Protein AF-A0A1M5RDM9-F1 (afdb_monomer_lite)

Structure (mmCIF, N/CA/C/O backbone):
data_AF-A0A1M5RDM9-F1
#
_entry.id   AF-A0A1M5RDM9-F1
#
loop_
_atom_site.group_PDB
_atom_site.id
_atom_site.type_symbol
_atom_site.label_atom_id
_atom_site.label_alt_id
_atom_site.label_comp_id
_atom_site.label_asym_id
_atom_site.label_entity_id
_atom_site.label_seq_id
_atom_site.pdbx_PDB_ins_code
_atom_site.Cartn_x
_atom_site.Cartn_y
_atom_site.Cartn_z
_atom_site.occupancy
_atom_site.B_iso_or_equiv
_atom_site.auth_seq_id
_atom_site.auth_comp_id
_atom_site.auth_asym_id
_atom_site.auth_atom_id
_atom_site.pdbx_PDB_model_num
ATOM 1 N N . MET A 1 1 ? -0.060 -10.390 18.811 1.00 45.91 1 MET A N 1
ATOM 2 C CA . MET A 1 1 ? -1.354 -9.908 19.337 1.00 45.91 1 MET A CA 1
ATOM 3 C C . MET A 1 1 ? -2.442 -10.820 18.800 1.00 45.91 1 MET A C 1
ATOM 5 O O . MET A 1 1 ? -2.560 -10.922 17.584 1.00 45.91 1 MET A O 1
ATOM 9 N N . ALA A 1 2 ? -3.154 -11.542 19.669 1.00 50.12 2 ALA A N 1
ATOM 10 C CA . ALA A 1 2 ? -4.291 -12.358 19.249 1.00 50.12 2 ALA A CA 1
ATOM 11 C C . ALA A 1 2 ? -5.377 -11.422 18.697 1.00 50.12 2 ALA A C 1
ATOM 13 O O . ALA A 1 2 ? -5.772 -10.472 19.371 1.00 50.12 2 ALA A O 1
ATOM 14 N N . LYS A 1 3 ? -5.789 -11.628 17.443 1.00 55.22 3 LYS A N 1
ATOM 15 C CA . LYS A 1 3 ? -6.864 -10.845 16.830 1.00 55.22 3 LYS A CA 1
ATOM 16 C C . LYS A 1 3 ? -8.174 -11.270 17.487 1.00 55.22 3 LYS A C 1
ATOM 18 O O . LYS A 1 3 ? -8.639 -12.375 17.228 1.00 55.22 3 LYS A O 1
ATOM 23 N N . VAL A 1 4 ? -8.742 -10.412 18.333 1.00 64.81 4 VAL A N 1
ATOM 24 C CA . VAL A 1 4 ? -10.122 -10.563 18.807 1.00 64.81 4 VAL A CA 1
ATOM 25 C C . VAL A 1 4 ? -11.015 -10.468 17.576 1.00 64.81 4 VAL A C 1
ATOM 27 O O . VAL A 1 4 ? -11.013 -9.457 16.872 1.00 64.81 4 VAL A O 1
ATOM 30 N N . THR A 1 5 ? -11.684 -11.564 17.241 1.00 83.56 5 THR A N 1
ATOM 31 C CA . THR A 1 5 ? -12.559 -11.625 16.074 1.00 83.56 5 THR A CA 1
ATOM 32 C C . THR A 1 5 ? -13.951 -11.130 16.454 1.00 83.56 5 THR A C 1
ATOM 34 O O . THR A 1 5 ? -14.356 -11.197 17.612 1.00 83.56 5 THR A O 1
ATOM 37 N N . LYS A 1 6 ? -14.707 -10.646 15.463 1.00 82.81 6 LYS A N 1
ATOM 38 C CA . LYS A 1 6 ? -16.102 -10.222 15.647 1.00 82.81 6 LYS A CA 1
ATOM 39 C C . LYS A 1 6 ? -16.950 -11.310 16.328 1.00 82.81 6 LYS A C 1
ATOM 41 O O . LYS A 1 6 ? -17.722 -10.993 17.219 1.00 82.81 6 LYS A O 1
ATOM 46 N N . ALA A 1 7 ? -16.728 -12.573 15.962 1.00 82.50 7 ALA A N 1
ATOM 47 C CA . ALA A 1 7 ? -17.417 -13.722 16.544 1.00 82.50 7 ALA A CA 1
ATOM 48 C C . ALA A 1 7 ? -17.153 -13.883 18.053 1.00 82.50 7 ALA A C 1
ATOM 50 O O . ALA A 1 7 ? -18.079 -14.163 18.802 1.00 82.50 7 ALA A O 1
ATOM 51 N N . VAL A 1 8 ? -15.917 -13.641 18.508 1.00 82.69 8 VAL A N 1
ATOM 52 C CA . VAL A 1 8 ? -15.565 -13.706 19.940 1.00 82.69 8 VAL A CA 1
ATOM 53 C C . VAL A 1 8 ? -16.295 -12.616 20.729 1.00 82.69 8 VAL A C 1
ATOM 55 O O . VAL A 1 8 ? -16.796 -12.875 21.816 1.00 82.69 8 VAL A O 1
ATOM 58 N N . LEU A 1 9 ? -16.413 -11.410 20.164 1.00 77.00 9 LEU A N 1
ATOM 59 C CA . LEU A 1 9 ? -17.178 -10.328 20.792 1.00 77.00 9 LEU A CA 1
ATOM 60 C C . LEU A 1 9 ? -18.684 -10.626 20.821 1.00 77.00 9 LEU A C 1
ATOM 62 O O . LEU A 1 9 ? -19.344 -10.292 21.797 1.00 77.00 9 LEU A O 1
ATOM 66 N N . GLU A 1 10 ? -19.231 -11.247 19.774 1.00 85.56 10 GLU A N 1
ATOM 67 C CA . GLU A 1 10 ? -20.647 -11.640 19.720 1.00 85.56 10 GLU A CA 1
ATOM 68 C C . GLU A 1 10 ? -20.981 -12.737 20.746 1.00 85.56 10 GLU A C 1
ATOM 70 O O . GLU A 1 10 ? -22.008 -12.641 21.418 1.00 85.56 10 GLU A O 1
ATOM 75 N N . GLU A 1 11 ? -20.108 -13.733 20.935 1.00 90.00 11 GLU A N 1
ATOM 76 C CA . GLU A 1 11 ? -20.265 -14.737 22.000 1.00 90.00 11 GLU A CA 1
ATOM 77 C C . GLU A 1 11 ? -20.235 -14.106 23.394 1.00 90.00 11 GLU A C 1
ATOM 79 O O . GLU A 1 11 ? -21.077 -14.424 24.236 1.00 90.00 11 GLU A O 1
ATOM 84 N N . GLU A 1 12 ? -19.307 -13.179 23.634 1.00 87.69 12 GLU A N 1
ATOM 85 C CA . GLU A 1 12 ? -19.177 -12.521 24.933 1.00 87.69 12 GLU A CA 1
ATOM 86 C C . GLU A 1 12 ? -20.371 -11.597 25.230 1.00 87.69 12 GLU A C 1
ATOM 88 O O . GLU A 1 12 ? -20.867 -11.571 26.356 1.00 87.69 12 GLU A O 1
ATOM 93 N N . ILE A 1 13 ? -20.919 -10.920 24.213 1.00 84.69 13 ILE A N 1
ATOM 94 C CA . ILE A 1 13 ? -22.163 -10.141 24.336 1.00 84.69 13 ILE A CA 1
ATOM 95 C C . ILE A 1 13 ? -23.349 -11.047 24.686 1.00 84.69 13 ILE A C 1
ATOM 97 O O . ILE A 1 13 ? -24.081 -10.736 25.624 1.00 84.69 13 ILE A O 1
ATOM 101 N N . ASN A 1 14 ? -23.528 -12.168 23.982 1.00 88.69 14 ASN A N 1
ATOM 102 C CA . ASN A 1 14 ? -24.626 -13.101 24.257 1.00 88.69 14 ASN A CA 1
ATOM 103 C C . ASN A 1 14 ? -24.519 -13.698 25.668 1.00 88.69 14 ASN A C 1
ATOM 105 O O . ASN A 1 14 ? -25.515 -13.817 26.381 1.00 88.69 14 ASN A O 1
ATOM 109 N N . HIS A 1 15 ? -23.303 -14.034 26.099 1.00 88.00 15 HIS A N 1
ATOM 110 C CA . HIS A 1 15 ? -23.049 -14.508 27.454 1.00 88.00 15 HIS A CA 1
ATOM 111 C C . HIS A 1 15 ? -23.438 -13.455 28.504 1.00 88.00 15 HIS A C 1
ATOM 113 O O . HIS A 1 15 ? -24.118 -13.773 29.480 1.00 88.00 15 HIS A O 1
ATOM 119 N N . LEU A 1 16 ? -23.047 -12.193 28.304 1.00 85.00 16 LEU A N 1
ATOM 120 C CA . LEU A 1 16 ? -23.409 -11.097 29.209 1.00 85.00 16 LEU A CA 1
ATOM 121 C C . LEU A 1 16 ? -24.922 -10.832 29.229 1.00 85.00 16 LEU A C 1
ATOM 123 O O . LEU A 1 16 ? -25.475 -10.578 30.296 1.00 85.00 16 LEU A O 1
ATOM 127 N N . GLN A 1 17 ? -25.604 -10.938 28.086 1.00 86.25 17 GLN A N 1
ATOM 128 C CA . GLN A 1 17 ? -27.061 -10.796 28.008 1.00 86.25 17 GLN A CA 1
ATOM 129 C C . GLN A 1 17 ? -27.789 -11.873 28.820 1.00 86.25 17 GLN A C 1
ATOM 131 O O . GLN A 1 17 ? -28.679 -11.536 29.599 1.00 86.25 17 GLN A O 1
ATOM 136 N N . ASN A 1 18 ? -27.356 -13.134 28.724 1.00 91.50 18 ASN A N 1
ATOM 137 C CA . ASN A 1 18 ? -27.916 -14.222 29.531 1.00 91.50 18 ASN A CA 1
ATOM 138 C C . ASN A 1 18 ? -27.737 -13.983 31.040 1.00 91.50 18 ASN A C 1
ATOM 140 O O . ASN A 1 18 ? 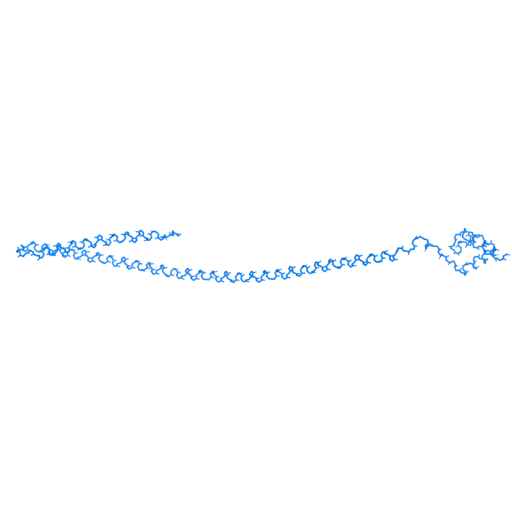-28.646 -14.262 31.820 1.00 91.50 18 ASN A O 1
ATOM 144 N N . ILE A 1 19 ? -26.584 -13.448 31.465 1.00 88.69 19 ILE A N 1
ATOM 145 C CA . ILE A 1 19 ? -26.349 -13.107 32.879 1.00 88.69 19 ILE A CA 1
ATOM 146 C C . ILE A 1 19 ? -27.331 -12.030 33.350 1.00 88.69 19 ILE A C 1
ATOM 148 O O . ILE A 1 19 ? -27.932 -12.177 34.413 1.00 88.69 19 ILE A O 1
ATOM 152 N N . ILE A 1 20 ? -27.518 -10.969 32.559 1.00 83.88 20 ILE A N 1
ATOM 153 C CA . ILE A 1 20 ? -28.442 -9.877 32.893 1.00 83.88 20 ILE A CA 1
ATOM 154 C C . ILE A 1 20 ? -29.877 -10.403 33.021 1.00 83.88 20 ILE A C 1
ATOM 156 O O . ILE A 1 20 ? -30.596 -10.028 33.949 1.00 83.88 20 ILE A O 1
ATOM 160 N N . GLU A 1 21 ? -30.298 -11.286 32.118 1.00 91.00 21 GLU A N 1
ATOM 161 C CA . GLU A 1 21 ? -31.650 -11.846 32.120 1.00 91.00 21 GLU A CA 1
ATOM 162 C C . GLU A 1 21 ? -31.904 -12.723 33.358 1.00 91.00 21 GLU A C 1
ATOM 164 O O . GLU A 1 21 ? -32.933 -12.576 34.023 1.00 91.00 21 GLU A O 1
ATOM 169 N N . LEU A 1 22 ? -30.930 -13.557 33.745 1.00 90.44 22 LEU A N 1
ATOM 170 C CA . LEU A 1 22 ? -30.984 -14.347 34.981 1.00 90.44 22 LEU A CA 1
ATOM 171 C C . LEU A 1 22 ? -31.105 -13.457 36.226 1.00 90.44 22 LEU A C 1
ATOM 173 O O . LEU A 1 22 ? -32.009 -13.663 37.036 1.00 90.44 22 LEU A O 1
ATOM 177 N N . GLN A 1 23 ? -30.262 -12.428 36.343 1.00 83.62 23 GLN A N 1
ATOM 178 C CA . GLN A 1 23 ? -30.292 -11.493 37.475 1.00 83.62 23 GLN A CA 1
ATOM 179 C C . GLN A 1 23 ? -31.597 -10.685 37.538 1.00 83.62 23 GLN A C 1
ATOM 181 O O . GLN A 1 23 ? -32.102 -10.378 38.620 1.00 83.62 23 GLN A O 1
ATOM 186 N N . THR A 1 24 ? -32.172 -10.341 36.384 1.00 85.19 24 THR A N 1
ATOM 187 C CA . THR A 1 24 ? -33.452 -9.618 36.314 1.00 85.19 24 THR A CA 1
ATOM 188 C C . THR A 1 24 ? -34.594 -10.492 36.831 1.00 85.19 24 THR A C 1
ATOM 190 O O . THR A 1 24 ? -35.411 -10.032 37.630 1.00 85.19 24 THR A O 1
ATOM 193 N N . ASN A 1 25 ? -34.625 -11.766 36.437 1.00 87.94 25 ASN A N 1
ATOM 194 C CA . ASN A 1 25 ? -35.632 -12.716 36.904 1.00 87.94 25 ASN A CA 1
ATOM 195 C C . ASN A 1 25 ? -35.533 -12.976 38.415 1.00 87.94 25 ASN A C 1
ATOM 197 O O . ASN A 1 25 ? -36.559 -13.027 39.094 1.00 87.94 25 ASN A O 1
ATOM 201 N N . GLU A 1 26 ? -34.316 -13.085 38.948 1.00 87.62 26 GLU A N 1
ATOM 202 C CA . GLU A 1 26 ? -34.074 -13.271 40.382 1.00 87.62 26 GLU A CA 1
ATOM 203 C C . GLU A 1 26 ? -34.556 -12.061 41.203 1.00 87.62 26 GLU A C 1
ATOM 205 O O . GLU A 1 26 ? -35.283 -12.222 42.184 1.00 87.62 26 GLU A O 1
ATOM 210 N N . ASN A 1 27 ? -34.283 -10.837 40.738 1.00 77.94 27 ASN A N 1
ATOM 211 C CA . ASN A 1 27 ? -34.806 -9.619 41.366 1.00 77.94 27 ASN A CA 1
ATOM 212 C C . ASN A 1 27 ? -36.342 -9.549 41.357 1.00 77.94 27 ASN A C 1
ATOM 214 O O . ASN A 1 27 ? -36.948 -9.124 42.341 1.00 77.94 27 ASN A O 1
ATOM 218 N N . ILE A 1 28 ? -36.993 -9.979 40.269 1.00 85.25 28 ILE A N 1
ATOM 219 C CA . ILE A 1 28 ? -38.463 -10.033 40.195 1.00 85.25 28 ILE A CA 1
ATOM 220 C C . ILE A 1 28 ? -39.025 -11.032 41.217 1.00 85.25 28 ILE A C 1
ATOM 222 O O . ILE A 1 28 ? -40.061 -10.759 41.829 1.00 85.25 28 ILE A O 1
ATOM 226 N N . ALA A 1 29 ? -38.368 -12.179 41.408 1.00 84.12 29 ALA A N 1
ATOM 227 C CA . ALA A 1 29 ? -38.786 -13.182 42.385 1.00 84.12 29 ALA A CA 1
ATOM 228 C C . ALA A 1 29 ? -38.682 -12.650 43.824 1.00 84.12 29 ALA A C 1
ATOM 230 O O . ALA A 1 29 ? -39.671 -12.698 44.556 1.00 84.12 29 ALA A O 1
ATOM 231 N N . LEU A 1 30 ? -37.542 -12.050 44.182 1.00 80.75 30 LEU A N 1
ATOM 232 C CA . LEU A 1 30 ? -37.322 -11.443 45.501 1.00 80.75 30 LEU A CA 1
ATOM 233 C C . LEU A 1 30 ? -38.323 -10.319 45.797 1.00 80.75 30 LEU A C 1
ATOM 235 O O . LEU A 1 30 ? -38.818 -10.191 46.917 1.00 80.75 30 LEU A O 1
ATOM 239 N N . GLN A 1 31 ? -38.672 -9.518 44.787 1.00 77.00 31 GLN A N 1
ATOM 240 C CA . GLN A 1 31 ? -39.658 -8.454 44.950 1.00 77.00 31 GLN A CA 1
ATOM 241 C C . GLN A 1 31 ? -41.061 -9.010 45.244 1.00 77.00 31 GLN A C 1
ATOM 243 O O . GLN A 1 31 ? -41.754 -8.479 46.109 1.00 77.00 31 GLN A O 1
ATOM 248 N N . LYS A 1 32 ? -41.466 -10.105 44.584 1.00 84.69 32 LYS A N 1
ATOM 249 C CA . LYS A 1 32 ? -42.745 -10.778 44.872 1.00 84.69 32 LYS A CA 1
ATOM 250 C C . LYS A 1 32 ? -42.783 -11.379 46.274 1.00 84.69 32 LYS A C 1
ATOM 252 O O . LYS A 1 32 ? -43.813 -11.291 46.932 1.00 84.69 32 LYS A O 1
ATOM 257 N N . GLU A 1 33 ? -41.686 -11.984 46.722 1.00 79.56 33 GLU A N 1
ATOM 258 C CA . GLU A 1 33 ? -41.571 -12.560 48.065 1.00 79.56 33 GLU A CA 1
ATOM 259 C C . GLU A 1 33 ? -41.684 -11.480 49.148 1.00 79.56 33 GLU A C 1
ATOM 261 O O . GLU A 1 33 ? -42.474 -11.618 50.082 1.00 79.56 33 GLU A O 1
ATOM 266 N N . LYS A 1 34 ? -40.997 -10.345 48.961 1.00 80.00 34 LYS A N 1
ATOM 267 C CA . LYS A 1 34 ? -41.123 -9.166 49.825 1.00 80.00 34 LYS A CA 1
ATOM 268 C C . LYS A 1 34 ? -42.572 -8.679 49.933 1.00 80.00 34 LYS A C 1
ATOM 270 O O . LYS A 1 34 ? -43.037 -8.386 51.034 1.00 80.00 34 LYS A O 1
ATOM 275 N N . ASP A 1 35 ? -43.276 -8.575 48.808 1.00 77.31 35 ASP A N 1
ATOM 276 C CA . ASP A 1 35 ? -44.665 -8.104 48.786 1.00 77.31 35 ASP A CA 1
ATOM 277 C C . ASP A 1 35 ? -45.616 -9.095 49.489 1.00 77.31 35 ASP A C 1
ATOM 279 O O . ASP A 1 35 ? -46.590 -8.673 50.114 1.00 77.31 35 ASP A O 1
ATOM 283 N N . LEU A 1 36 ? -45.307 -10.398 49.447 1.00 79.62 36 LEU A N 1
ATOM 284 C CA . LEU A 1 36 ? -46.039 -11.457 50.151 1.00 79.62 36 LEU A CA 1
ATOM 285 C C . LEU A 1 36 ? -45.856 -11.357 51.673 1.00 79.62 36 LEU A C 1
ATOM 287 O O . LEU A 1 36 ? -46.842 -11.381 52.406 1.00 79.62 36 LEU A O 1
ATOM 291 N N . ILE A 1 37 ? -44.616 -11.161 52.132 1.00 70.44 37 ILE A N 1
ATOM 292 C CA . ILE A 1 37 ? -44.278 -10.986 53.556 1.00 70.44 37 ILE A CA 1
ATOM 293 C C . ILE A 1 37 ? -44.954 -9.733 54.134 1.00 70.44 37 ILE A C 1
ATOM 295 O O . ILE A 1 37 ? -45.454 -9.754 55.254 1.00 70.44 37 ILE A O 1
ATOM 299 N N . LEU A 1 38 ? -45.013 -8.638 53.369 1.00 67.06 38 LEU A N 1
ATOM 300 C CA . LEU A 1 38 ? -45.662 -7.393 53.805 1.00 67.06 38 LEU A CA 1
ATOM 301 C C . LEU A 1 38 ? -47.202 -7.469 53.822 1.00 67.06 38 LEU A C 1
ATOM 303 O O . LEU A 1 38 ? -47.847 -6.587 54.395 1.00 67.06 38 LEU A O 1
ATOM 307 N N . GLY A 1 39 ? -47.794 -8.476 53.171 1.00 70.44 39 GLY A N 1
ATOM 308 C CA . GLY A 1 39 ? -49.242 -8.655 53.059 1.00 70.44 39 GLY A CA 1
ATOM 309 C C . GLY A 1 39 ? -49.902 -9.336 54.261 1.00 70.44 39 GLY A C 1
ATOM 310 O O . GLY A 1 39 ? -51.097 -9.121 54.483 1.00 70.44 39 GLY A O 1
ATOM 311 N N . ASP A 1 40 ? -49.152 -10.115 55.043 1.00 64.75 40 ASP A N 1
ATOM 312 C CA . ASP A 1 40 ? -49.678 -10.873 56.182 1.00 64.75 40 ASP A CA 1
ATOM 313 C C . ASP A 1 40 ? -49.713 -9.987 57.442 1.00 64.75 40 ASP A C 1
ATOM 315 O O . ASP A 1 40 ? -48.687 -9.549 57.960 1.00 64.75 40 ASP A O 1
ATOM 319 N N . LYS A 1 41 ? -50.921 -9.627 57.897 1.00 53.81 41 LYS A N 1
ATOM 320 C CA . LYS A 1 41 ? -51.157 -8.636 58.970 1.00 53.81 41 LYS A CA 1
ATOM 321 C C . LYS A 1 41 ? -51.339 -9.239 60.365 1.00 53.81 41 LYS A C 1
ATOM 323 O O . LYS A 1 41 ? -51.689 -8.501 61.290 1.00 53.81 41 LYS A O 1
ATOM 328 N N . ASP A 1 42 ? -51.095 -10.532 60.536 1.00 58.41 42 ASP A N 1
ATOM 329 C CA . ASP A 1 42 ? -51.111 -11.150 61.858 1.00 58.41 42 ASP A CA 1
ATOM 330 C C . ASP A 1 42 ? -49.771 -10.930 62.568 1.00 58.41 42 ASP A C 1
ATOM 332 O O . ASP A 1 42 ? -48.691 -11.001 61.988 1.00 58.41 42 ASP A O 1
ATOM 336 N N . THR A 1 43 ? -49.863 -10.549 63.840 1.00 64.38 43 THR A N 1
ATOM 337 C CA . THR A 1 43 ? -48.769 -10.028 64.665 1.00 64.38 43 THR A CA 1
ATOM 338 C C . THR A 1 43 ? -47.594 -11.000 64.749 1.00 64.38 43 THR A C 1
ATOM 340 O O . THR A 1 43 ? -47.599 -11.906 6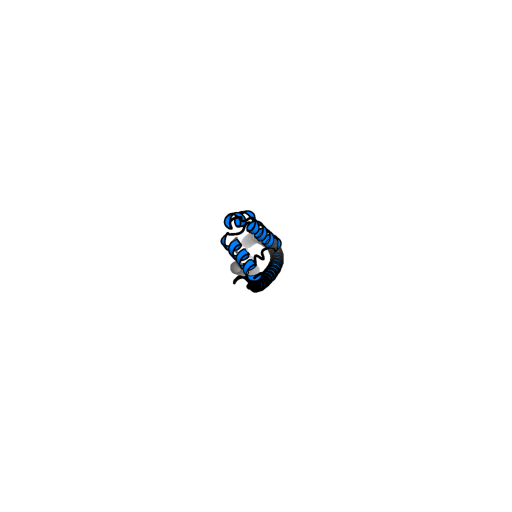5.582 1.00 64.38 43 THR A O 1
ATOM 343 N N . VAL A 1 44 ? -46.572 -10.765 63.927 1.00 61.84 44 VAL A N 1
ATOM 344 C CA . VAL A 1 44 ? -45.263 -11.415 64.029 1.00 61.84 44 VAL A CA 1
ATOM 345 C C . VAL A 1 44 ? -44.714 -11.169 65.443 1.00 61.84 44 VAL A C 1
ATOM 347 O O . VAL A 1 44 ? -44.639 -10.010 65.878 1.00 61.84 44 VAL A O 1
ATOM 350 N N . PRO A 1 45 ? -44.358 -12.221 66.205 1.00 76.06 45 PRO A N 1
ATOM 351 C CA . PRO A 1 45 ? -43.683 -12.079 67.485 1.00 76.06 45 PRO A CA 1
ATOM 352 C C . PRO A 1 45 ? -42.481 -11.142 67.352 1.00 76.06 45 PRO A C 1
ATOM 354 O O . PRO A 1 45 ? -41.695 -11.256 66.419 1.00 76.06 45 PRO A O 1
ATOM 357 N N . LYS A 1 46 ? -42.299 -10.223 68.306 1.00 76.50 46 LYS A N 1
ATOM 358 C CA . LYS A 1 46 ? -41.230 -9.210 68.242 1.00 76.50 46 LYS A CA 1
ATOM 359 C C . LYS A 1 46 ? -39.838 -9.807 67.969 1.00 76.50 46 LYS A C 1
ATOM 361 O O . LYS A 1 46 ? -39.045 -9.183 67.282 1.00 76.50 46 LYS A O 1
ATOM 366 N N . ALA A 1 47 ? -39.567 -11.011 68.476 1.00 79.75 47 ALA A N 1
ATOM 367 C CA . ALA A 1 47 ? -38.318 -11.725 68.223 1.00 79.75 47 ALA A CA 1
ATOM 368 C C . ALA A 1 47 ? -38.135 -12.104 66.742 1.00 79.75 47 ALA A C 1
ATOM 370 O O . ALA A 1 47 ? -37.067 -11.861 66.195 1.00 79.75 47 ALA A O 1
ATOM 371 N N . GLU A 1 48 ? -39.181 -12.628 66.097 1.00 77.12 48 GLU A N 1
ATOM 372 C CA . GLU A 1 48 ? -39.175 -12.948 64.664 1.00 77.12 48 GLU A CA 1
ATOM 373 C C . GLU A 1 48 ? -39.063 -11.667 63.822 1.00 77.12 48 GLU A C 1
ATOM 375 O O . GLU A 1 48 ? -38.308 -11.624 62.857 1.00 77.12 48 GLU A O 1
ATOM 380 N N . PHE A 1 49 ? -39.721 -10.577 64.235 1.00 76.94 49 PHE A N 1
ATOM 381 C CA . PHE A 1 49 ? -39.566 -9.271 63.586 1.00 76.94 49 PHE A CA 1
ATOM 382 C C . PHE A 1 49 ? -38.129 -8.730 63.697 1.00 76.94 49 PHE A C 1
ATOM 384 O O . PHE A 1 49 ? -37.561 -8.286 62.702 1.00 76.94 49 PHE A O 1
ATOM 391 N N . ASP A 1 50 ? -37.522 -8.785 64.886 1.00 79.19 50 ASP A N 1
ATOM 392 C CA . ASP A 1 50 ? -36.148 -8.320 65.117 1.00 79.19 50 ASP A CA 1
ATOM 393 C C . ASP A 1 50 ? -35.119 -9.166 64.334 1.00 79.19 50 ASP A C 1
ATOM 395 O O . ASP A 1 50 ? -34.083 -8.648 63.906 1.00 79.19 50 ASP A O 1
ATOM 399 N N . GLU A 1 51 ? -35.393 -10.458 64.129 1.00 87.62 51 GLU A N 1
ATOM 400 C CA . GLU A 1 51 ? -34.568 -11.361 63.319 1.00 87.62 51 GLU A CA 1
ATOM 401 C C . GLU A 1 51 ? -34.680 -11.036 61.823 1.00 87.62 51 GLU A C 1
ATOM 403 O O . GLU A 1 51 ? -33.656 -10.809 61.176 1.00 87.62 51 GLU A O 1
ATOM 408 N N . VAL A 1 52 ? -35.901 -10.844 61.309 1.00 76.25 52 VAL A N 1
ATOM 409 C CA . VAL A 1 52 ? -36.144 -10.389 59.927 1.00 76.25 52 VAL A CA 1
ATOM 410 C C . VAL A 1 52 ? -35.491 -9.029 59.660 1.00 76.25 52 VAL A C 1
ATOM 412 O O . VAL A 1 52 ? -34.884 -8.824 58.611 1.00 76.25 52 VAL A O 1
ATOM 415 N N . VAL A 1 53 ? -35.545 -8.088 60.610 1.00 78.00 53 VAL A N 1
ATOM 416 C CA . VAL A 1 53 ? -34.872 -6.783 60.471 1.00 78.00 53 VAL A CA 1
ATOM 417 C C . VAL A 1 53 ? -33.354 -6.949 60.350 1.00 78.00 53 VAL A C 1
ATOM 419 O O . VAL A 1 53 ? -32.739 -6.290 59.512 1.00 78.00 53 VAL A O 1
ATOM 422 N N . LYS A 1 54 ? -32.736 -7.848 61.128 1.00 87.12 54 LYS A N 1
ATOM 423 C CA . LYS A 1 54 ? -31.297 -8.141 61.005 1.00 87.12 54 LYS A CA 1
ATOM 424 C C . LYS A 1 54 ? -30.948 -8.774 59.663 1.00 87.12 54 LYS A C 1
ATOM 426 O O . LYS A 1 54 ? -29.926 -8.411 59.081 1.00 87.12 54 LYS A O 1
ATOM 431 N N . GLU A 1 55 ? -31.770 -9.700 59.176 1.00 83.50 55 GLU A N 1
ATOM 432 C CA . GLU A 1 55 ? -31.576 -10.313 57.861 1.00 83.50 55 GLU A CA 1
ATOM 433 C C . GLU A 1 55 ? -31.672 -9.269 56.746 1.00 83.50 55 GLU A C 1
ATOM 435 O O . GLU A 1 55 ? -30.790 -9.208 55.890 1.00 83.50 55 GLU A O 1
ATOM 440 N N . LEU A 1 56 ? -32.663 -8.375 56.805 1.00 76.88 56 LEU A N 1
ATOM 441 C CA . LEU A 1 56 ? -32.812 -7.271 55.854 1.00 76.88 56 LEU A CA 1
ATOM 442 C C . LEU A 1 56 ? -31.629 -6.294 55.897 1.00 76.88 56 LEU A C 1
ATOM 444 O O . LEU A 1 56 ? -31.164 -5.853 54.844 1.00 76.88 56 LEU A O 1
ATOM 448 N N . GLU A 1 57 ? -31.103 -5.977 57.084 1.00 85.56 57 GLU A N 1
ATOM 449 C CA . GLU A 1 57 ? -29.912 -5.130 57.223 1.00 85.56 57 GLU A CA 1
ATOM 450 C C . GLU A 1 57 ? -28.675 -5.811 56.610 1.00 85.56 57 GLU A C 1
ATOM 452 O O . GLU A 1 57 ? -27.893 -5.174 55.903 1.00 85.56 57 GLU A O 1
ATOM 457 N N . ASN A 1 58 ? -28.520 -7.124 56.807 1.00 86.81 58 ASN A N 1
ATOM 458 C CA . ASN A 1 58 ? -27.431 -7.897 56.211 1.00 86.81 58 ASN A CA 1
ATOM 459 C C . ASN A 1 58 ? -27.552 -7.968 54.678 1.00 86.81 58 ASN A C 1
ATOM 461 O O . ASN A 1 58 ? -26.567 -7.741 53.976 1.00 86.81 58 ASN A O 1
ATOM 465 N N . ILE A 1 59 ? -28.758 -8.204 54.149 1.00 76.88 59 ILE A N 1
ATOM 466 C CA . ILE A 1 59 ? -29.041 -8.186 52.703 1.00 76.88 59 ILE A CA 1
ATOM 467 C C . ILE A 1 59 ? -28.702 -6.816 52.112 1.00 76.88 59 ILE A C 1
ATOM 469 O O . ILE A 1 59 ? -28.049 -6.739 51.073 1.00 76.88 59 ILE A O 1
ATOM 473 N N . ARG A 1 60 ? -29.080 -5.726 52.788 1.00 83.06 60 ARG A N 1
ATOM 474 C CA . ARG A 1 60 ? -28.735 -4.364 52.366 1.00 83.06 60 ARG A CA 1
ATOM 475 C C . ARG A 1 60 ? -27.221 -4.154 52.298 1.00 83.06 60 ARG A C 1
ATOM 477 O O . ARG A 1 60 ? -26.731 -3.636 51.299 1.00 83.06 60 ARG A O 1
ATOM 484 N N . ILE A 1 61 ? -26.480 -4.579 53.323 1.00 88.06 61 ILE A N 1
ATOM 485 C CA . ILE A 1 61 ? -25.011 -4.486 53.342 1.00 88.06 61 ILE A CA 1
ATOM 486 C C . ILE A 1 61 ? -24.407 -5.291 52.185 1.00 88.06 61 ILE A C 1
ATOM 488 O O . ILE A 1 61 ? -23.520 -4.797 51.488 1.00 88.06 61 ILE A O 1
ATOM 492 N N . GLN A 1 62 ? -24.891 -6.514 51.947 1.00 78.44 62 GLN A N 1
ATOM 493 C CA . GLN A 1 62 ? -24.422 -7.336 50.831 1.00 78.44 62 GLN A CA 1
ATOM 494 C C . GLN A 1 62 ? -24.717 -6.691 49.476 1.00 78.44 62 GLN A C 1
ATOM 496 O O . GLN A 1 62 ? -23.836 -6.661 48.617 1.00 78.44 62 GLN A O 1
ATOM 501 N N . TYR A 1 63 ? -25.910 -6.123 49.302 1.00 84.50 63 TYR A N 1
ATOM 502 C CA . TYR A 1 63 ? -26.282 -5.385 48.100 1.00 84.50 63 TYR A CA 1
ATOM 503 C C . TYR A 1 63 ? -25.350 -4.193 47.855 1.00 84.50 63 TYR A C 1
ATOM 505 O O . TYR A 1 63 ? -24.847 -4.035 46.744 1.00 84.50 63 TYR A O 1
ATOM 513 N N . ASP A 1 64 ? -25.053 -3.394 48.882 1.00 80.94 64 ASP A N 1
ATOM 514 C CA . ASP A 1 64 ? -24.152 -2.243 48.757 1.00 80.94 64 ASP A CA 1
ATOM 515 C C . ASP A 1 64 ? -22.725 -2.678 48.374 1.00 80.94 64 ASP A C 1
ATOM 517 O O . ASP A 1 64 ? -22.086 -2.050 47.525 1.00 80.94 64 ASP A O 1
ATOM 521 N N . ILE A 1 65 ? -22.229 -3.789 48.932 1.00 85.69 65 ILE A N 1
ATOM 522 C CA . ILE A 1 65 ? -20.938 -4.379 48.537 1.00 85.69 65 ILE A CA 1
ATOM 523 C C . ILE A 1 65 ? -20.965 -4.789 47.061 1.00 85.69 65 ILE A C 1
ATOM 525 O O . ILE A 1 65 ? -20.048 -4.440 46.312 1.00 85.69 65 ILE A O 1
ATOM 529 N N . LEU A 1 66 ? -22.004 -5.513 46.637 1.00 77.19 66 LEU A N 1
ATOM 530 C CA . LEU A 1 66 ? -22.132 -6.011 45.268 1.00 77.19 66 LEU A CA 1
ATOM 531 C C . LEU A 1 66 ? -22.228 -4.856 44.264 1.00 77.19 66 LEU A C 1
ATOM 533 O O . LEU A 1 66 ? -21.561 -4.863 43.229 1.00 77.19 66 LEU A O 1
ATOM 537 N N . LYS A 1 67 ? -23.011 -3.828 44.603 1.00 83.75 67 LYS A N 1
ATOM 538 C CA . LYS A 1 67 ? -23.167 -2.609 43.812 1.00 83.75 67 LYS A CA 1
ATOM 539 C C . LYS A 1 67 ? -21.826 -1.903 43.614 1.00 83.75 67 LYS A C 1
ATOM 541 O O . LYS A 1 67 ? -21.449 -1.631 42.477 1.00 83.75 67 LYS A O 1
ATOM 546 N N . ASN A 1 68 ? -21.069 -1.688 44.690 1.00 83.56 68 ASN A N 1
ATOM 547 C CA . ASN A 1 68 ? -19.751 -1.050 44.617 1.00 83.56 68 ASN A CA 1
ATOM 548 C C . ASN A 1 68 ? -18.760 -1.870 43.768 1.00 83.56 68 ASN A C 1
ATOM 550 O O . ASN A 1 68 ? -17.970 -1.310 43.005 1.00 83.56 68 ASN A O 1
ATOM 554 N N . GLN A 1 69 ? -18.800 -3.204 43.863 1.00 77.44 69 GLN A N 1
ATOM 555 C CA . GLN A 1 69 ? -17.985 -4.078 43.012 1.00 77.44 69 GLN A CA 1
ATOM 556 C C . GLN A 1 69 ? -18.360 -3.944 41.532 1.00 77.44 69 GLN A C 1
ATOM 558 O O . GLN A 1 69 ? -17.471 -3.885 40.679 1.00 77.44 69 GLN A O 1
ATOM 563 N N . HIS A 1 70 ? -19.656 -3.874 41.228 1.00 77.62 70 HIS A N 1
ATOM 564 C CA . HIS A 1 70 ? -20.149 -3.726 39.864 1.00 77.62 70 HIS A CA 1
ATOM 565 C C . HIS A 1 70 ? -19.783 -2.356 39.269 1.00 77.62 70 HIS A C 1
ATOM 567 O O . HIS A 1 70 ? -19.335 -2.280 38.124 1.00 77.62 70 HIS A O 1
ATOM 573 N N . GLU A 1 71 ? -19.904 -1.276 40.042 1.00 81.06 71 GLU A N 1
ATOM 574 C CA . GLU A 1 71 ? -19.490 0.072 39.625 1.00 81.06 71 GLU A CA 1
ATOM 575 C C . GLU A 1 71 ? -17.986 0.120 39.300 1.00 81.06 71 GLU A C 1
ATOM 577 O O . GLU A 1 71 ? -17.592 0.606 38.238 1.00 81.06 71 GLU A O 1
ATOM 582 N N . ALA A 1 72 ? -17.142 -0.501 40.131 1.00 81.50 72 ALA A N 1
ATOM 583 C CA . ALA A 1 72 ? -15.703 -0.594 39.875 1.00 81.50 72 ALA A CA 1
ATOM 584 C C . ALA A 1 72 ? -15.352 -1.421 38.618 1.00 81.50 72 ALA A C 1
ATOM 586 O O . ALA A 1 72 ? -14.328 -1.184 37.968 1.00 81.50 72 ALA A O 1
ATOM 587 N N . GLN A 1 73 ? -16.166 -2.421 38.260 1.00 72.44 73 GLN A N 1
ATOM 588 C CA . GLN A 1 73 ? -15.986 -3.181 37.018 1.00 72.44 73 GLN A CA 1
ATOM 589 C C . GLN A 1 73 ? -16.361 -2.357 35.782 1.00 72.44 73 GLN A C 1
ATOM 591 O O . GLN A 1 73 ? -15.626 -2.403 34.790 1.00 72.44 73 GLN A O 1
ATOM 596 N N . ILE A 1 74 ? -17.445 -1.576 35.853 1.00 75.88 74 ILE A N 1
ATOM 597 C CA . ILE A 1 74 ? -17.854 -0.656 34.782 1.00 75.88 74 ILE A CA 1
ATOM 598 C C . ILE A 1 74 ? -16.733 0.349 34.503 1.00 75.88 74 ILE A C 1
ATOM 600 O O . ILE A 1 74 ? -16.282 0.450 33.363 1.00 75.88 74 ILE A O 1
ATOM 604 N N . GLU A 1 75 ? -16.193 1.001 35.535 1.00 83.81 75 GLU A N 1
ATOM 605 C CA . GLU A 1 75 ? -15.103 1.975 35.380 1.00 83.81 75 GLU A CA 1
ATOM 606 C C . GLU A 1 75 ? -13.854 1.350 34.720 1.00 83.81 75 GLU A C 1
ATOM 608 O O . GLU A 1 75 ? -13.216 1.941 33.840 1.00 83.81 75 GLU A O 1
ATOM 613 N N . LYS A 1 76 ? -13.502 0.108 35.085 1.00 76.31 76 LYS A N 1
ATOM 614 C CA . LYS A 1 76 ? -12.399 -0.629 34.439 1.00 76.31 76 LYS A CA 1
ATOM 615 C C . LYS A 1 76 ? -12.659 -0.881 32.953 1.00 76.31 76 LYS A C 1
ATOM 617 O O . LYS A 1 76 ? -11.723 -0.786 32.154 1.00 76.31 76 LYS A O 1
ATOM 622 N N . LEU A 1 77 ? -13.888 -1.231 32.576 1.00 67.75 77 LEU A N 1
ATOM 623 C CA . LEU A 1 77 ? -14.264 -1.458 31.180 1.00 67.75 77 LEU A CA 1
ATOM 624 C C . LEU A 1 77 ? -14.259 -0.155 30.379 1.00 67.75 77 LEU A C 1
ATOM 626 O O . LEU A 1 77 ? -13.693 -0.127 29.288 1.00 67.75 77 LEU A O 1
ATOM 630 N N . GLU A 1 78 ? -14.794 0.932 30.929 1.00 74.38 78 GLU A N 1
ATOM 631 C CA . GLU A 1 78 ? -14.776 2.249 30.285 1.00 74.38 78 GLU A CA 1
ATOM 632 C C . GLU A 1 78 ? -13.347 2.728 30.009 1.00 74.38 78 GLU A C 1
ATOM 634 O O . GLU A 1 78 ? -13.035 3.166 28.898 1.00 74.38 78 GLU A O 1
ATOM 639 N N . ASN A 1 79 ? -12.444 2.559 30.978 1.00 74.19 79 ASN A N 1
ATOM 640 C CA . ASN A 1 79 ? -11.030 2.883 30.810 1.00 74.19 79 ASN A CA 1
ATOM 641 C C . ASN A 1 79 ? -10.357 2.029 29.724 1.00 74.19 79 ASN A C 1
ATOM 643 O O . ASN A 1 79 ? -9.591 2.558 28.914 1.00 74.19 79 ASN A O 1
ATOM 647 N N . LYS A 1 80 ? -10.674 0.729 29.646 1.00 66.94 80 LYS A N 1
ATOM 648 C CA . LYS A 1 80 ? -10.208 -0.137 28.549 1.00 66.94 80 LYS A CA 1
ATOM 649 C C . LYS A 1 80 ? -10.734 0.348 27.199 1.00 66.94 80 LYS A C 1
ATOM 651 O O . LYS A 1 80 ? -9.945 0.515 26.274 1.00 66.94 80 LYS A O 1
ATOM 656 N N . VAL A 1 81 ? -12.035 0.621 27.082 1.00 65.31 81 VAL A N 1
ATOM 657 C CA . VAL A 1 81 ? -12.665 1.117 25.844 1.00 65.31 81 VAL A CA 1
ATOM 658 C C . VAL A 1 81 ? -12.038 2.439 25.397 1.00 65.31 81 VAL A C 1
ATOM 660 O O . VAL A 1 81 ? -11.769 2.623 24.209 1.00 65.31 81 VAL A O 1
ATOM 663 N N . LYS A 1 82 ? -11.756 3.350 26.333 1.00 73.06 82 LYS A N 1
ATOM 664 C CA . LYS A 1 82 ? -11.072 4.617 26.054 1.00 73.06 82 LYS A CA 1
ATOM 665 C C . LYS A 1 82 ? -9.652 4.391 25.525 1.00 73.06 82 LYS A C 1
ATOM 667 O O . LYS A 1 82 ? -9.302 4.953 24.491 1.00 73.06 82 LYS A O 1
ATOM 672 N N . ALA A 1 83 ? -8.881 3.507 26.161 1.00 68.75 83 ALA A N 1
ATOM 673 C CA . ALA A 1 83 ? -7.540 3.141 25.704 1.00 68.75 83 ALA A CA 1
ATOM 674 C C . ALA A 1 83 ? -7.543 2.505 24.300 1.00 68.75 83 ALA A C 1
ATOM 676 O O . ALA A 1 83 ? -6.666 2.809 23.492 1.00 68.75 83 ALA A O 1
ATOM 677 N N . TYR A 1 84 ? -8.544 1.675 23.979 1.00 66.38 84 TYR A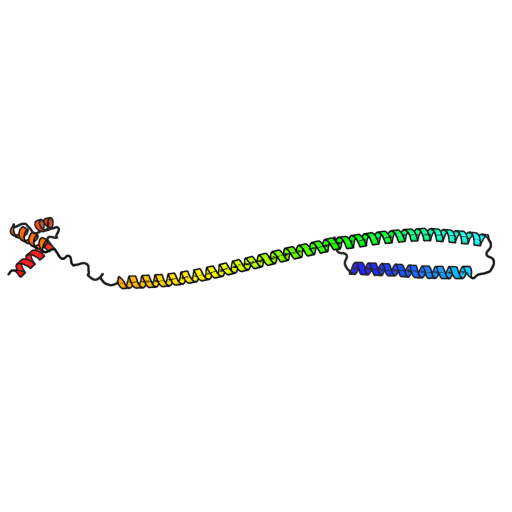 N 1
ATOM 678 C CA . TYR A 1 84 ? -8.719 1.120 22.632 1.00 66.38 84 TYR A CA 1
ATOM 679 C C . TYR A 1 84 ? -9.023 2.208 21.594 1.00 66.38 84 TYR A C 1
ATOM 681 O O . TYR A 1 84 ? -8.357 2.262 20.563 1.00 66.38 84 TYR A O 1
ATOM 689 N N . LYS A 1 85 ? -9.955 3.126 21.885 1.00 66.06 85 LYS A N 1
ATOM 690 C CA . LYS A 1 85 ? -10.290 4.248 20.986 1.00 66.06 85 LYS A CA 1
ATOM 691 C C . LYS A 1 85 ? -9.093 5.163 20.715 1.00 66.06 85 LYS A C 1
ATOM 693 O O . LYS A 1 85 ? -8.892 5.601 19.581 1.00 66.06 85 LYS A O 1
ATOM 698 N N . ASP A 1 86 ? -8.287 5.442 21.737 1.00 69.50 86 ASP A N 1
ATOM 699 C CA . ASP A 1 86 ? -7.077 6.251 21.585 1.00 69.50 86 ASP A CA 1
ATOM 700 C C . ASP A 1 86 ? -5.982 5.497 20.809 1.00 69.50 86 ASP A C 1
ATOM 702 O O . ASP A 1 86 ? -5.315 6.091 19.957 1.00 69.50 86 ASP A O 1
ATOM 706 N N . GLY A 1 87 ? -5.841 4.184 21.023 1.00 68.69 87 GLY A N 1
ATOM 707 C CA . GLY A 1 87 ? -4.949 3.316 20.248 1.00 68.69 87 GLY A CA 1
ATOM 708 C C . GLY A 1 87 ? -5.303 3.267 18.756 1.00 68.69 87 GLY A C 1
ATOM 709 O O . GLY A 1 87 ? -4.424 3.439 17.906 1.00 68.69 87 GLY A O 1
ATOM 710 N N . ASP A 1 88 ? -6.590 3.140 18.431 1.00 63.59 88 ASP A N 1
ATOM 711 C CA . ASP A 1 88 ? -7.084 3.139 17.049 1.00 63.59 88 ASP A CA 1
ATOM 712 C C . ASP A 1 88 ? -6.840 4.482 16.352 1.00 63.59 88 ASP A C 1
ATOM 714 O O . ASP A 1 88 ? -6.482 4.519 15.176 1.00 63.59 88 ASP A O 1
ATOM 718 N N . LYS A 1 89 ? -6.919 5.606 17.075 1.00 71.94 89 LYS A N 1
ATOM 719 C CA . LYS A 1 89 ? -6.608 6.932 16.519 1.00 71.94 89 LYS A CA 1
ATOM 720 C C . LYS A 1 89 ? -5.147 7.055 16.074 1.00 71.94 89 LYS A C 1
ATOM 722 O O . LYS A 1 89 ? -4.870 7.675 15.044 1.00 71.94 89 LYS A O 1
ATOM 727 N N . TYR A 1 90 ? -4.204 6.478 16.822 1.00 71.81 90 TYR A N 1
ATOM 728 C CA . TYR A 1 90 ? -2.796 6.425 16.410 1.00 71.81 90 TYR A CA 1
ATOM 729 C C . TYR A 1 90 ? -2.579 5.475 15.234 1.00 71.81 90 TYR A C 1
ATOM 731 O O . TYR A 1 90 ? -1.798 5.790 14.334 1.00 71.81 90 TYR A O 1
ATOM 739 N N . PHE A 1 91 ? -3.283 4.344 15.216 1.00 68.12 91 PHE A N 1
ATOM 740 C CA . PHE A 1 91 ? -3.220 3.386 14.119 1.00 68.12 91 PHE A CA 1
ATOM 741 C C . PHE A 1 91 ? -3.749 3.980 12.805 1.00 68.12 91 PHE A C 1
ATOM 743 O O . PHE A 1 91 ? -3.071 3.887 11.784 1.00 68.12 91 PHE A O 1
ATOM 750 N N . ILE A 1 92 ? -4.882 4.688 12.844 1.00 73.06 92 ILE A N 1
ATOM 751 C CA . ILE A 1 92 ? -5.452 5.394 11.687 1.00 73.06 92 ILE A CA 1
ATOM 752 C C . ILE A 1 92 ? -4.473 6.455 11.170 1.00 73.06 92 ILE A C 1
ATOM 754 O O . ILE A 1 92 ? -4.116 6.431 9.997 1.00 73.06 92 ILE A O 1
ATOM 758 N N . LYS A 1 93 ? -3.920 7.305 12.049 1.00 74.50 93 LYS A N 1
ATOM 759 C CA . LYS A 1 93 ? -2.902 8.297 11.647 1.00 74.50 93 LYS A CA 1
ATOM 760 C C . LYS A 1 93 ? -1.657 7.660 11.019 1.00 74.50 93 LYS A C 1
ATOM 762 O O . LYS A 1 93 ? -1.065 8.229 10.104 1.00 74.50 93 LYS A O 1
ATOM 767 N N . ARG A 1 94 ? -1.229 6.495 11.520 1.00 71.75 94 ARG A N 1
ATOM 768 C CA . ARG A 1 94 ? -0.099 5.737 10.962 1.00 71.75 94 ARG A CA 1
ATOM 769 C C . ARG A 1 94 ? -0.435 5.205 9.567 1.00 71.75 94 ARG A C 1
ATOM 771 O O . ARG A 1 94 ? 0.424 5.269 8.693 1.00 71.75 94 ARG A O 1
ATOM 778 N N . ILE A 1 95 ? -1.653 4.701 9.363 1.00 68.38 95 ILE A N 1
ATOM 779 C CA . ILE A 1 95 ? -2.141 4.250 8.054 1.00 68.38 95 ILE A CA 1
ATOM 780 C C . ILE A 1 95 ? -2.179 5.418 7.069 1.00 68.38 95 ILE A C 1
ATOM 782 O O . ILE A 1 95 ? -1.603 5.294 5.993 1.00 68.38 95 ILE A O 1
ATOM 786 N N . ASP A 1 96 ? -2.765 6.555 7.446 1.00 77.00 96 ASP A N 1
ATOM 787 C CA . ASP A 1 96 ? -2.839 7.742 6.585 1.00 77.00 96 ASP A CA 1
ATOM 788 C C . ASP A 1 96 ? -1.442 8.216 6.167 1.00 77.00 96 ASP A C 1
ATOM 790 O O . ASP A 1 96 ? -1.189 8.480 4.993 1.00 77.00 96 ASP A O 1
ATOM 794 N N . PHE A 1 97 ? -0.493 8.235 7.109 1.00 83.56 97 PHE A N 1
ATOM 795 C CA . PHE A 1 97 ? 0.900 8.559 6.812 1.00 83.56 97 PHE A CA 1
ATOM 796 C C . PHE A 1 97 ? 1.526 7.586 5.801 1.00 83.56 97 PHE A C 1
ATOM 798 O O . PHE A 1 97 ? 2.191 8.017 4.862 1.00 83.56 97 PHE A O 1
ATOM 805 N N . ILE A 1 98 ? 1.311 6.277 5.968 1.00 76.56 98 ILE A N 1
ATOM 806 C CA . ILE A 1 98 ? 1.815 5.259 5.032 1.00 76.56 98 ILE A CA 1
ATOM 807 C C . ILE A 1 98 ? 1.175 5.429 3.647 1.00 76.56 98 ILE A C 1
ATOM 809 O O . ILE A 1 98 ? 1.866 5.308 2.637 1.00 76.56 98 ILE A O 1
ATOM 813 N N . ILE A 1 99 ? -0.122 5.738 3.585 1.00 79.31 99 ILE A N 1
ATOM 814 C CA . ILE A 1 99 ? -0.834 5.998 2.329 1.00 79.31 99 ILE A CA 1
ATOM 815 C C . ILE A 1 99 ? -0.217 7.198 1.602 1.00 79.31 99 ILE A C 1
ATOM 817 O O . ILE A 1 99 ? 0.069 7.095 0.410 1.00 79.31 99 ILE A O 1
ATOM 821 N N . GLU A 1 100 ? 0.037 8.305 2.300 1.00 86.44 100 GLU A N 1
ATOM 822 C CA . GLU A 1 100 ? 0.659 9.492 1.702 1.00 86.44 100 GLU A CA 1
ATOM 823 C C . GLU A 1 100 ? 2.090 9.222 1.211 1.00 86.44 100 GLU A C 1
ATOM 825 O O . GLU A 1 100 ? 2.443 9.615 0.098 1.00 86.44 100 GLU A O 1
ATOM 830 N N . GLN A 1 101 ? 2.896 8.467 1.968 1.00 83.75 101 GLN A N 1
ATOM 831 C CA . GLN A 1 101 ? 4.227 8.037 1.516 1.00 83.75 101 GLN A CA 1
ATOM 832 C C . GLN A 1 101 ? 4.156 7.188 0.237 1.00 83.75 101 GLN A C 1
ATOM 834 O O . GLN A 1 101 ? 4.928 7.398 -0.699 1.00 83.75 101 GLN A O 1
ATOM 839 N N . ASN A 1 102 ? 3.194 6.267 0.157 1.00 79.06 102 ASN A N 1
ATOM 840 C CA . ASN A 1 102 ? 3.009 5.427 -1.025 1.00 79.06 102 ASN A CA 1
ATOM 841 C C . ASN A 1 102 ? 2.538 6.229 -2.247 1.00 79.06 102 ASN A C 1
ATOM 843 O O . ASN A 1 102 ? 2.995 5.957 -3.356 1.00 79.06 102 ASN A O 1
ATOM 847 N N . LYS A 1 103 ? 1.675 7.239 -2.066 1.00 86.19 103 LYS A N 1
ATOM 848 C CA . LYS A 1 103 ? 1.275 8.153 -3.152 1.00 86.19 103 LYS A CA 1
ATOM 849 C C . LYS A 1 103 ? 2.469 8.939 -3.693 1.00 86.19 103 LYS A C 1
ATOM 851 O O . LYS A 1 103 ? 2.645 9.020 -4.907 1.00 86.19 103 LYS A O 1
ATOM 856 N N . ALA A 1 104 ? 3.308 9.477 -2.806 1.00 86.31 104 ALA A N 1
ATOM 857 C CA . ALA A 1 104 ? 4.515 10.199 -3.203 1.00 86.31 104 ALA A CA 1
ATOM 858 C C . ALA A 1 104 ? 5.489 9.296 -3.982 1.00 86.31 104 ALA A C 1
ATOM 860 O O . ALA A 1 104 ? 6.043 9.707 -5.003 1.00 86.31 104 ALA A O 1
ATOM 861 N N . LEU A 1 105 ? 5.653 8.044 -3.541 1.00 86.00 105 LEU A N 1
ATOM 862 C CA . LEU A 1 105 ? 6.482 7.061 -4.236 1.00 86.00 105 LEU A CA 1
ATOM 863 C C . LEU A 1 105 ? 5.926 6.716 -5.625 1.00 86.00 105 LEU A C 1
ATOM 865 O O . LEU A 1 105 ? 6.690 6.679 -6.587 1.00 86.00 105 LEU A O 1
ATOM 869 N N . ALA A 1 106 ? 4.612 6.506 -5.748 1.00 82.62 106 ALA A N 1
ATOM 870 C CA . ALA A 1 106 ? 3.964 6.229 -7.029 1.00 82.62 106 ALA A CA 1
ATOM 871 C C . ALA A 1 106 ? 4.189 7.368 -8.037 1.00 82.62 106 ALA A C 1
ATOM 873 O O . ALA A 1 106 ? 4.587 7.114 -9.171 1.00 82.62 106 ALA A O 1
ATOM 874 N N . HIS A 1 107 ? 4.045 8.622 -7.599 1.00 87.12 107 HIS A N 1
ATOM 875 C CA . HIS A 1 107 ? 4.309 9.782 -8.450 1.00 87.12 107 HIS A CA 1
ATOM 876 C C . HIS A 1 107 ? 5.777 9.862 -8.905 1.00 87.12 107 HIS A C 1
ATOM 878 O O . HIS A 1 107 ? 6.063 10.144 -10.066 1.00 87.12 107 HIS A O 1
ATOM 884 N N . SER A 1 108 ? 6.722 9.554 -8.011 1.00 87.44 108 SER A N 1
ATOM 885 C CA . SER A 1 108 ? 8.150 9.479 -8.355 1.00 87.44 108 SER A CA 1
ATOM 886 C C . SER A 1 108 ? 8.435 8.410 -9.421 1.00 87.44 108 SER A C 1
ATOM 888 O O . SER A 1 108 ? 9.184 8.653 -10.369 1.00 87.44 108 SER A O 1
ATOM 890 N N . ILE A 1 109 ? 7.788 7.244 -9.313 1.00 87.06 109 ILE A N 1
ATOM 891 C CA . ILE A 1 109 ? 7.891 6.163 -10.303 1.00 87.06 109 ILE A CA 1
ATOM 892 C C . ILE A 1 109 ? 7.332 6.606 -11.662 1.00 87.06 109 ILE A C 1
ATOM 894 O O . ILE A 1 109 ? 7.960 6.352 -12.687 1.00 87.06 109 ILE A O 1
ATOM 898 N N . GLU A 1 110 ? 6.193 7.300 -11.692 1.00 89.25 110 GLU A N 1
ATOM 899 C CA . GLU A 1 110 ? 5.616 7.828 -12.937 1.00 89.25 110 GLU A CA 1
ATOM 900 C C . GLU A 1 110 ? 6.560 8.800 -13.653 1.00 89.25 110 GLU A C 1
ATOM 902 O O . GLU A 1 110 ? 6.719 8.717 -14.872 1.00 89.25 110 GLU A O 1
ATOM 907 N N . ILE A 1 111 ? 7.222 9.690 -12.904 1.00 90.44 111 ILE A N 1
ATOM 908 C CA . ILE A 1 111 ? 8.229 10.606 -13.457 1.00 90.44 111 ILE A CA 1
ATOM 909 C C . ILE A 1 111 ? 9.386 9.807 -14.066 1.00 90.44 111 ILE A C 1
ATOM 911 O O . ILE A 1 111 ? 9.760 10.048 -15.212 1.00 90.44 111 ILE A O 1
ATOM 915 N N . LYS A 1 112 ? 9.913 8.813 -13.341 1.00 91.50 112 LYS A N 1
ATOM 916 C CA . LYS A 1 112 ? 11.024 7.980 -13.824 1.00 91.50 112 LYS A CA 1
ATOM 917 C C . LYS A 1 112 ? 10.665 7.162 -15.062 1.00 91.50 112 LYS A C 1
ATOM 919 O O . LYS A 1 112 ? 11.494 7.027 -15.957 1.00 91.50 112 LYS A O 1
ATOM 924 N N . ASN A 1 113 ? 9.436 6.664 -15.151 1.00 87.88 113 ASN A N 1
ATOM 925 C CA . ASN A 1 113 ? 8.963 5.955 -16.338 1.00 87.88 113 ASN A CA 1
ATOM 926 C C . ASN A 1 113 ? 8.859 6.881 -17.557 1.00 87.88 113 ASN A C 1
ATOM 928 O O . ASN A 1 113 ? 9.155 6.454 -18.669 1.00 87.88 113 ASN A O 1
ATOM 932 N N . ARG A 1 114 ? 8.482 8.151 -17.362 1.00 90.25 114 ARG A N 1
ATOM 933 C CA . ARG A 1 114 ? 8.471 9.144 -18.444 1.00 90.25 114 ARG A CA 1
ATOM 934 C C . ARG A 1 114 ? 9.880 9.448 -18.947 1.00 90.25 114 ARG A C 1
ATOM 936 O O . ARG A 1 114 ? 10.103 9.408 -20.149 1.00 90.25 114 ARG A O 1
ATOM 943 N N . GLU A 1 115 ? 10.823 9.677 -18.033 1.00 90.94 115 GLU A N 1
ATOM 944 C CA . GLU A 1 115 ? 12.239 9.879 -18.377 1.00 90.94 115 GLU A CA 1
ATOM 945 C C . GLU A 1 115 ? 12.809 8.676 -19.150 1.00 90.94 115 GLU A C 1
ATOM 947 O O . GLU A 1 115 ? 13.556 8.846 -20.113 1.00 90.94 115 GLU A O 1
ATOM 952 N N . LEU A 1 116 ? 12.440 7.451 -18.755 1.00 87.19 116 LEU A N 1
ATOM 953 C CA . LEU A 1 116 ? 12.848 6.237 -19.460 1.00 87.19 116 LEU A CA 1
ATOM 954 C C . LEU A 1 116 ? 12.290 6.197 -20.889 1.00 87.19 116 LEU A C 1
ATOM 956 O O . LEU A 1 116 ? 13.037 5.897 -21.817 1.00 87.19 116 LEU A O 1
ATOM 960 N N . GLN A 1 117 ? 11.012 6.538 -21.071 1.00 89.12 117 GLN A N 1
ATOM 961 C CA . GLN A 1 117 ? 10.376 6.569 -22.389 1.00 89.12 117 GLN A CA 1
ATOM 962 C C . GLN A 1 117 ? 11.053 7.580 -23.325 1.00 89.12 117 GLN A C 1
ATOM 964 O O . GLN A 1 117 ? 11.363 7.248 -24.467 1.00 89.12 117 GLN A O 1
ATOM 969 N N . GLU A 1 118 ? 11.344 8.785 -22.828 1.00 93.31 118 GLU A N 1
ATOM 970 C CA . GLU A 1 118 ? 12.070 9.813 -23.586 1.00 93.31 118 GLU A CA 1
ATOM 971 C C . GLU A 1 118 ? 13.450 9.305 -24.036 1.00 93.31 118 GLU A C 1
ATOM 973 O O . GLU A 1 118 ? 13.868 9.523 -25.176 1.00 93.31 118 GLU A O 1
ATOM 978 N N . TRP A 1 119 ? 14.147 8.571 -23.166 1.00 89.38 119 TRP A N 1
ATOM 979 C CA . TRP A 1 119 ? 15.444 7.985 -23.493 1.00 89.38 119 TRP A CA 1
ATOM 980 C C . TRP A 1 119 ? 15.349 6.869 -24.545 1.00 89.38 119 TRP A C 1
ATOM 982 O O . TRP A 1 119 ? 16.193 6.786 -25.441 1.00 89.38 119 TRP A O 1
ATOM 992 N N . GLU A 1 120 ? 14.319 6.024 -24.472 1.00 88.88 120 GLU A N 1
ATOM 993 C CA . GLU A 1 120 ? 14.058 4.981 -25.470 1.00 88.88 120 GLU A CA 1
ATOM 994 C C . GLU A 1 120 ? 13.745 5.564 -26.852 1.00 88.88 120 GLU A C 1
ATOM 996 O O . GLU A 1 120 ? 14.230 5.047 -27.866 1.00 88.88 120 GLU A O 1
ATOM 1001 N N . ASP A 1 121 ? 12.981 6.654 -26.899 1.00 92.06 121 ASP A N 1
ATOM 1002 C CA . ASP A 1 121 ? 12.650 7.355 -28.137 1.00 92.06 121 ASP A CA 1
ATOM 1003 C C . ASP A 1 121 ? 13.905 8.001 -28.749 1.00 92.06 121 ASP A C 1
ATOM 1005 O O . ASP A 1 121 ? 14.207 7.770 -29.923 1.00 92.06 121 ASP A O 1
ATOM 1009 N N . MET A 1 122 ? 14.731 8.676 -27.938 1.00 91.62 122 MET A N 1
ATOM 1010 C CA . MET A 1 122 ? 16.033 9.198 -28.381 1.00 91.62 122 MET A CA 1
ATOM 1011 C C . MET A 1 122 ? 16.958 8.100 -28.926 1.00 91.62 122 MET A C 1
ATOM 1013 O O . MET A 1 122 ? 17.629 8.279 -29.948 1.00 91.62 122 MET A O 1
ATOM 1017 N N . TYR A 1 123 ? 17.023 6.947 -28.253 1.00 86.00 123 TYR A N 1
ATOM 1018 C CA . TYR A 1 123 ? 17.836 5.819 -28.707 1.00 86.00 123 TYR A CA 1
ATOM 1019 C C . TYR A 1 123 ? 17.346 5.273 -30.056 1.00 86.00 123 TYR A C 1
ATOM 1021 O O . TYR A 1 123 ? 18.159 4.916 -30.916 1.00 86.00 123 TYR A O 1
ATOM 1029 N N . ARG A 1 124 ? 16.025 5.231 -30.264 1.00 89.56 124 ARG A N 1
ATOM 1030 C CA . ARG A 1 124 ? 15.409 4.805 -31.525 1.00 89.56 124 ARG A CA 1
ATOM 1031 C C . ARG A 1 124 ? 15.784 5.736 -32.676 1.00 89.56 124 ARG A C 1
ATOM 1033 O O . ARG A 1 124 ? 16.288 5.245 -33.685 1.00 89.56 124 ARG A O 1
ATOM 1040 N N . GLU A 1 125 ? 15.642 7.047 -32.491 1.00 92.88 125 GLU A N 1
ATOM 1041 C CA . GLU A 1 125 ? 16.025 8.053 -33.493 1.00 92.88 125 GLU A CA 1
ATOM 1042 C C . GLU A 1 125 ? 17.513 7.957 -33.864 1.00 92.88 125 GLU A C 1
ATOM 1044 O O . GLU A 1 125 ? 17.887 7.957 -35.039 1.00 92.88 125 GLU A O 1
ATOM 1049 N N . LEU A 1 126 ? 18.392 7.809 -32.866 1.00 89.12 126 LEU A N 1
ATOM 1050 C CA . LEU A 1 126 ? 19.828 7.635 -33.101 1.00 89.12 126 LEU A CA 1
ATOM 1051 C C . LEU A 1 126 ? 20.128 6.374 -33.914 1.00 89.12 126 LEU A C 1
ATOM 1053 O O . LEU A 1 126 ? 20.988 6.389 -34.799 1.00 89.12 126 LEU A O 1
ATOM 1057 N N . LYS A 1 127 ? 19.427 5.275 -33.628 1.00 89.94 127 LYS A N 1
ATOM 1058 C CA . LYS A 1 127 ? 19.592 4.010 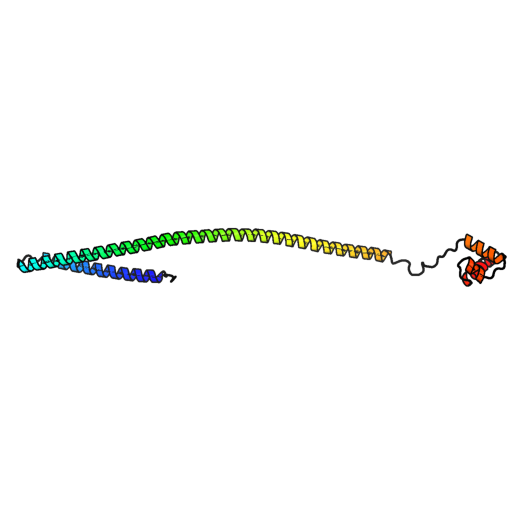-34.345 1.00 89.94 127 LYS A CA 1
ATOM 1059 C C . LYS A 1 127 ? 19.168 4.137 -35.808 1.00 89.94 127 LYS A C 1
ATOM 1061 O O . LYS A 1 127 ? 19.900 3.659 -36.676 1.00 89.94 127 LYS A O 1
ATOM 1066 N N . GLU A 1 128 ? 18.051 4.808 -36.080 1.00 92.12 128 GLU A N 1
ATOM 1067 C CA . GLU A 1 128 ? 17.590 5.106 -37.442 1.00 92.12 128 GLU A CA 1
ATOM 1068 C C . GLU A 1 128 ? 18.619 5.958 -38.193 1.00 92.12 128 GLU A C 1
ATOM 1070 O O . GLU A 1 128 ? 19.102 5.561 -39.256 1.00 92.12 128 GLU A O 1
ATOM 1075 N N . LYS A 1 129 ? 19.103 7.038 -37.576 1.00 94.06 129 LYS A N 1
ATOM 1076 C CA . LYS A 1 129 ? 20.140 7.896 -38.166 1.00 94.06 129 LYS A CA 1
ATOM 1077 C C . LYS A 1 129 ? 21.438 7.146 -38.480 1.00 94.06 129 LYS A C 1
ATOM 1079 O O . LYS A 1 129 ? 22.066 7.373 -39.513 1.00 94.06 129 LYS A O 1
ATOM 1084 N N . ILE A 1 130 ? 21.853 6.213 -37.618 1.00 89.75 130 ILE A N 1
ATOM 1085 C CA . ILE A 1 130 ? 23.012 5.344 -37.882 1.00 89.75 130 ILE A CA 1
ATOM 1086 C C . ILE A 1 130 ? 22.757 4.448 -39.100 1.00 89.75 130 ILE A C 1
ATOM 1088 O O . ILE A 1 130 ? 23.676 4.222 -39.892 1.00 89.75 130 ILE A O 1
ATOM 1092 N N . THR A 1 131 ? 21.541 3.917 -39.262 1.00 92.19 131 THR A N 1
ATOM 1093 C CA . THR A 1 131 ? 21.203 3.093 -40.431 1.00 92.19 131 THR A CA 1
ATOM 1094 C C . THR A 1 131 ? 21.210 3.888 -41.734 1.00 92.19 131 THR A C 1
ATOM 1096 O O . THR A 1 131 ? 21.784 3.404 -42.711 1.00 92.19 131 THR A O 1
ATOM 1099 N N . GLU A 1 132 ? 20.688 5.115 -41.734 1.00 93.81 132 GLU A N 1
ATOM 1100 C CA . GLU A 1 132 ? 20.740 6.031 -42.881 1.00 93.81 132 GLU A CA 1
ATOM 1101 C C . GLU A 1 132 ? 22.185 6.362 -43.270 1.00 93.81 132 GLU A C 1
ATOM 1103 O O . GLU A 1 132 ? 22.598 6.113 -44.402 1.00 93.81 132 GLU A O 1
ATOM 1108 N N . LEU A 1 133 ? 23.008 6.792 -42.306 1.00 92.75 133 LEU A N 1
ATOM 1109 C CA . LEU A 1 133 ? 24.423 7.100 -42.542 1.00 92.75 133 LEU A CA 1
ATOM 1110 C C . LEU A 1 133 ? 25.213 5.892 -43.068 1.00 92.75 133 LEU A C 1
ATOM 1112 O O . LEU A 1 133 ? 26.131 6.041 -43.877 1.00 92.75 133 LEU A O 1
ATOM 1116 N N . ARG A 1 134 ? 24.879 4.674 -42.621 1.00 90.75 134 ARG A N 1
ATOM 1117 C CA . ARG A 1 134 ? 25.474 3.441 -43.161 1.00 90.75 134 ARG A CA 1
ATOM 1118 C C . ARG A 1 134 ? 25.064 3.210 -44.613 1.00 90.75 134 ARG A C 1
ATOM 1120 O O . ARG A 1 134 ? 25.922 2.835 -45.413 1.00 90.75 134 ARG A O 1
ATOM 1127 N N . ALA A 1 135 ? 23.797 3.430 -44.959 1.00 91.44 135 ALA A N 1
ATOM 1128 C CA . ALA A 1 135 ? 23.314 3.305 -46.331 1.00 91.44 135 ALA A CA 1
ATOM 1129 C C . ALA A 1 135 ? 23.986 4.331 -47.261 1.00 91.44 135 ALA A C 1
ATOM 1131 O O . ALA A 1 135 ? 24.490 3.954 -48.324 1.00 91.44 135 ALA A O 1
ATOM 1132 N N . ASP A 1 136 ? 24.090 5.586 -46.819 1.00 92.44 136 ASP A N 1
ATOM 1133 C CA . ASP A 1 136 ? 24.761 6.665 -47.548 1.00 92.44 136 ASP A CA 1
ATOM 1134 C C . ASP A 1 136 ? 26.248 6.370 -47.771 1.00 92.44 136 ASP A C 1
ATOM 1136 O O . ASP A 1 136 ? 26.743 6.470 -48.896 1.00 92.44 136 ASP A O 1
ATOM 1140 N N . ASN A 1 137 ? 26.961 5.915 -46.735 1.00 91.62 137 ASN A N 1
ATOM 1141 C CA . ASN A 1 137 ? 28.363 5.509 -46.860 1.00 91.62 137 ASN A CA 1
ATOM 1142 C C . ASN A 1 137 ? 28.548 4.366 -47.866 1.00 91.62 137 ASN A C 1
ATOM 1144 O O . ASN A 1 137 ? 29.458 4.412 -48.695 1.00 91.62 137 ASN A O 1
ATOM 1148 N N . ILE A 1 138 ? 27.674 3.353 -47.848 1.00 91.75 138 ILE A N 1
ATOM 1149 C CA . ILE A 1 138 ? 27.709 2.264 -48.836 1.00 91.75 138 ILE A CA 1
ATOM 1150 C C . ILE A 1 138 ? 27.494 2.815 -50.254 1.00 91.75 138 ILE A C 1
ATOM 1152 O O . ILE A 1 138 ? 28.181 2.393 -51.189 1.00 91.75 138 ILE A O 1
ATOM 1156 N N . ALA A 1 139 ? 26.562 3.753 -50.437 1.00 89.19 139 ALA A N 1
ATOM 1157 C CA . ALA A 1 139 ? 26.304 4.376 -51.732 1.00 89.19 139 ALA A CA 1
ATOM 1158 C C . ALA A 1 139 ? 27.508 5.196 -52.231 1.00 89.19 139 ALA A C 1
ATOM 1160 O O . ALA A 1 139 ? 27.856 5.111 -53.413 1.00 89.19 139 ALA A O 1
ATOM 1161 N N . LEU A 1 140 ? 28.178 5.937 -51.344 1.00 89.69 140 LEU A N 1
ATOM 1162 C CA . LEU A 1 140 ? 29.398 6.688 -51.655 1.00 89.69 140 LEU A CA 1
ATOM 1163 C C . LEU A 1 140 ? 30.549 5.762 -52.067 1.00 89.69 140 LEU A C 1
ATOM 1165 O O . LEU A 1 140 ? 31.142 5.971 -53.126 1.00 89.69 140 LEU A O 1
ATOM 1169 N N . ILE A 1 141 ? 30.800 4.687 -51.312 1.00 85.75 141 ILE A N 1
ATOM 1170 C CA . ILE A 1 141 ? 31.827 3.683 -51.644 1.00 85.75 141 ILE A CA 1
ATOM 1171 C C . ILE A 1 141 ? 31.551 3.054 -53.019 1.00 85.75 141 ILE A C 1
ATOM 1173 O O . ILE A 1 141 ? 32.463 2.889 -53.835 1.00 85.75 141 ILE A O 1
ATOM 1177 N N . LYS A 1 142 ? 30.289 2.723 -53.323 1.00 85.38 142 LYS A N 1
ATOM 1178 C CA . LYS A 1 142 ? 29.901 2.208 -54.647 1.00 85.38 142 LYS A CA 1
ATOM 1179 C C . LYS A 1 142 ? 30.182 3.220 -55.759 1.00 85.38 142 LYS A C 1
ATOM 1181 O O . LYS A 1 142 ? 30.729 2.837 -56.788 1.00 85.38 142 LYS A O 1
ATOM 1186 N N . LYS A 1 143 ? 29.856 4.503 -55.565 1.00 82.50 143 LYS A N 1
ATOM 1187 C CA . LYS A 1 143 ? 30.174 5.555 -56.547 1.00 82.50 143 LYS A CA 1
ATOM 1188 C C . LYS A 1 143 ? 31.684 5.651 -56.786 1.00 82.50 143 LYS A C 1
ATOM 1190 O O . LYS A 1 143 ? 32.114 5.630 -57.935 1.00 82.50 143 LYS A O 1
ATOM 1195 N N . GLU A 1 144 ? 32.489 5.680 -55.727 1.00 78.00 144 GLU A N 1
ATOM 1196 C CA . GLU A 1 144 ? 33.947 5.824 -55.826 1.00 78.00 144 GLU A CA 1
ATOM 1197 C C . GLU A 1 144 ? 34.623 4.614 -56.501 1.00 78.00 144 GLU A C 1
ATOM 1199 O O . GLU A 1 144 ? 35.502 4.768 -57.352 1.00 78.00 144 GLU A O 1
ATOM 1204 N N . THR A 1 145 ? 34.179 3.396 -56.178 1.00 70.38 145 THR A N 1
ATOM 1205 C CA . THR A 1 145 ? 34.693 2.157 -56.792 1.00 70.38 145 THR A CA 1
ATOM 1206 C C . THR A 1 145 ? 34.305 2.009 -58.265 1.00 70.38 145 THR A C 1
ATOM 1208 O O . THR A 1 145 ? 35.080 1.452 -59.043 1.00 70.38 145 THR A O 1
ATOM 1211 N N . VAL A 1 146 ? 33.146 2.533 -58.680 1.00 61.41 146 VAL A N 1
ATOM 1212 C CA . VAL A 1 146 ? 32.748 2.593 -60.098 1.00 61.41 146 VAL A CA 1
ATOM 1213 C C . VAL A 1 146 ? 33.607 3.601 -60.867 1.00 61.41 146 VAL A C 1
ATOM 1215 O O . VAL A 1 146 ? 34.064 3.282 -61.963 1.00 61.41 146 VAL A O 1
ATOM 1218 N N . VAL A 1 147 ? 33.911 4.768 -60.286 1.00 58.41 147 VAL A N 1
ATOM 1219 C CA . VAL A 1 147 ? 34.807 5.763 -60.912 1.00 58.41 147 VAL A CA 1
ATOM 1220 C C . VAL A 1 147 ? 36.237 5.223 -61.077 1.00 58.41 147 VAL A C 1
ATOM 1222 O O . VAL A 1 147 ? 36.893 5.514 -62.074 1.00 58.41 147 VAL A O 1
ATOM 1225 N N . LYS A 1 148 ? 36.713 4.369 -60.163 1.00 56.53 148 LYS A N 1
ATOM 1226 C CA . LYS A 1 148 ? 38.059 3.765 -60.228 1.00 56.53 148 LYS A CA 1
ATOM 1227 C C . LYS A 1 148 ? 38.182 2.555 -61.172 1.00 56.53 148 LYS A C 1
ATOM 1229 O O . LYS A 1 148 ? 39.278 2.023 -61.323 1.00 56.53 148 LYS A O 1
ATOM 1234 N N . LYS A 1 149 ? 37.107 2.110 -61.840 1.00 52.28 149 LYS A N 1
ATOM 1235 C CA . LYS A 1 149 ? 37.111 0.882 -62.668 1.00 52.28 149 LYS A CA 1
ATOM 1236 C C . LYS A 1 149 ? 37.564 1.042 -64.128 1.00 52.28 149 LYS A C 1
ATOM 1238 O O . LYS A 1 149 ? 37.482 0.080 -64.889 1.00 52.28 149 LYS A O 1
ATOM 1243 N N . HIS A 1 150 ? 38.112 2.192 -64.517 1.00 50.62 150 HIS A N 1
ATOM 1244 C CA . HIS A 1 150 ? 38.760 2.367 -65.819 1.00 50.62 150 HIS A CA 1
ATOM 1245 C C . HIS A 1 150 ? 40.212 2.826 -65.654 1.00 50.62 150 HIS A C 1
ATOM 1247 O O . HIS A 1 150 ? 40.450 3.969 -65.278 1.00 50.62 150 HIS A O 1
ATOM 1253 N N . ASN A 1 151 ? 41.154 1.901 -65.929 1.00 52.84 151 ASN A N 1
ATOM 1254 C CA . ASN A 1 151 ? 42.421 2.092 -66.677 1.00 52.84 151 ASN A CA 1
ATOM 1255 C C . ASN A 1 151 ? 43.520 1.036 -66.394 1.00 52.84 151 ASN A C 1
ATOM 1257 O O . ASN A 1 151 ? 44.644 1.185 -66.866 1.00 52.84 151 ASN A O 1
ATOM 1261 N N . GLU A 1 152 ? 43.239 -0.080 -65.714 1.00 52.72 152 GLU A N 1
ATOM 1262 C CA . GLU A 1 152 ? 44.296 -1.072 -65.409 1.00 52.72 152 GLU A CA 1
ATOM 1263 C C . GLU A 1 152 ? 44.648 -2.050 -66.547 1.00 52.72 152 GLU A C 1
ATOM 1265 O O . GLU A 1 152 ? 45.634 -2.778 -66.462 1.00 52.72 152 GLU A O 1
ATOM 1270 N N . ARG A 1 153 ? 43.926 -2.041 -67.675 1.00 53.38 153 ARG A N 1
ATOM 1271 C CA . ARG A 1 153 ? 44.335 -2.779 -68.886 1.00 53.38 153 ARG A CA 1
ATOM 1272 C C . ARG A 1 153 ? 45.094 -1.865 -69.848 1.00 53.38 153 ARG A C 1
ATOM 1274 O O . ARG A 1 153 ? 44.596 -1.514 -70.909 1.00 53.38 153 ARG A O 1
ATOM 1281 N N . GLY A 1 154 ? 46.315 -1.485 -69.468 1.00 53.44 154 GLY A N 1
ATOM 1282 C CA . GLY A 1 154 ? 47.312 -0.953 -70.411 1.00 53.44 154 GLY A CA 1
ATOM 1283 C C . GLY A 1 154 ? 47.727 0.514 -70.259 1.00 53.44 154 GLY A C 1
ATOM 1284 O O . GLY A 1 154 ? 48.569 0.967 -71.032 1.00 53.44 154 GLY A O 1
ATOM 1285 N N . ALA A 1 155 ? 47.248 1.255 -69.256 1.00 48.34 155 ALA A N 1
ATOM 1286 C CA . ALA A 1 155 ? 47.636 2.657 -69.034 1.00 48.34 155 ALA A CA 1
ATOM 1287 C C . ALA A 1 155 ? 48.999 2.837 -68.321 1.00 48.34 155 ALA A C 1
ATOM 1289 O O . ALA A 1 155 ? 49.219 3.824 -67.631 1.00 48.34 155 ALA A O 1
ATOM 1290 N N . GLY A 1 156 ? 49.922 1.883 -68.483 1.00 49.81 156 GLY A N 1
ATOM 1291 C CA . GLY A 1 156 ? 51.259 1.899 -67.872 1.00 49.81 156 GLY A CA 1
ATOM 1292 C C . GLY A 1 156 ? 52.420 1.992 -68.865 1.00 49.81 156 GLY A C 1
ATOM 1293 O O . GLY A 1 156 ? 53.566 1.778 -68.483 1.00 49.81 156 GLY A O 1
ATOM 1294 N N . ARG A 1 157 ? 52.167 2.259 -70.154 1.00 54.03 157 ARG A N 1
ATOM 1295 C CA . ARG A 1 157 ? 53.237 2.470 -71.147 1.00 54.03 157 ARG A CA 1
ATOM 1296 C C . ARG A 1 157 ? 52.989 3.706 -71.999 1.00 54.03 157 ARG A C 1
ATOM 1298 O O . ARG A 1 157 ? 52.693 3.616 -73.185 1.00 54.03 157 ARG A O 1
ATOM 1305 N N . LYS A 1 158 ? 53.185 4.869 -71.389 1.00 52.22 158 LYS A N 1
ATOM 1306 C CA . LYS A 1 158 ? 53.614 6.074 -72.103 1.00 52.22 158 LYS A CA 1
ATOM 1307 C C . LYS A 1 158 ? 54.760 6.715 -71.325 1.00 52.22 158 LYS A C 1
ATOM 1309 O O . LYS A 1 158 ? 54.601 7.780 -70.752 1.00 52.22 158 LYS A O 1
ATOM 1314 N N . SER A 1 159 ? 55.924 6.066 -71.301 1.00 53.53 159 SER A N 1
ATOM 1315 C CA . SER A 1 159 ? 57.169 6.812 -71.107 1.00 53.53 159 SER A CA 1
ATOM 1316 C C . SER A 1 159 ? 57.441 7.534 -72.426 1.00 53.53 159 SER A C 1
ATOM 1318 O O . SER A 1 159 ? 58.114 6.998 -73.310 1.00 53.53 159 SER A O 1
ATOM 1320 N N . SER A 1 160 ? 56.819 8.695 -72.629 1.00 63.19 160 SER A N 1
ATOM 1321 C CA . SER A 1 160 ? 57.286 9.616 -73.660 1.00 63.19 160 SER A CA 1
ATOM 1322 C C . SER A 1 160 ? 58.702 10.007 -73.263 1.00 63.19 160 SER A C 1
ATOM 1324 O O . SER A 1 160 ? 58.891 10.734 -72.293 1.00 63.19 160 SER A O 1
ATOM 1326 N N . ILE A 1 161 ? 59.692 9.438 -73.946 1.00 72.62 161 ILE A N 1
ATOM 1327 C CA . ILE A 1 161 ? 61.064 9.908 -73.820 1.00 72.62 161 ILE A CA 1
ATOM 1328 C C . ILE A 1 161 ? 61.090 11.351 -74.327 1.00 72.62 161 ILE A C 1
ATOM 1330 O O . IL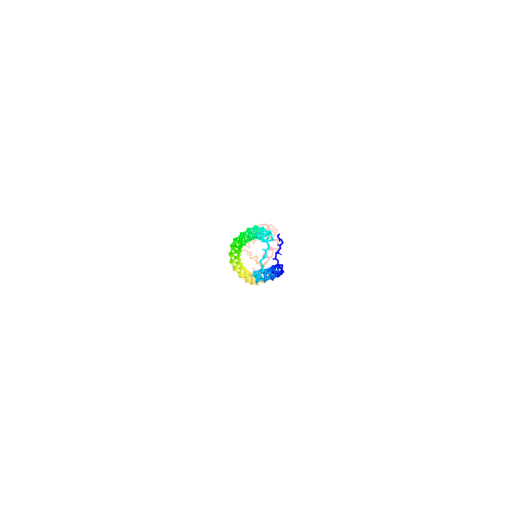E A 1 161 ? 60.518 11.647 -75.380 1.00 72.62 161 ILE A O 1
ATOM 1334 N N . GLU A 1 162 ? 61.671 12.254 -73.547 1.00 78.00 162 GLU A N 1
ATOM 1335 C CA . GLU A 1 162 ? 61.769 13.656 -73.941 1.00 78.00 162 GLU A CA 1
ATOM 1336 C C . GLU A 1 162 ? 62.652 13.775 -75.186 1.00 78.00 162 GLU A C 1
ATOM 1338 O O . GLU A 1 162 ? 63.656 13.070 -75.313 1.00 78.00 162 GLU A O 1
ATOM 1343 N N . GLN A 1 163 ? 62.307 14.682 -76.104 1.00 77.12 163 GLN A N 1
ATOM 1344 C CA . GLN A 1 163 ? 63.071 14.876 -77.342 1.00 77.12 163 GLN A CA 1
ATOM 1345 C C . GLN A 1 163 ? 64.552 15.176 -77.053 1.00 77.12 163 GLN A C 1
ATOM 1347 O O . GLN A 1 163 ? 65.430 14.623 -77.704 1.00 77.12 163 GLN A O 1
ATOM 1352 N N . ILE A 1 164 ? 64.827 15.924 -75.980 1.00 79.00 164 ILE A N 1
ATOM 1353 C CA . ILE A 1 164 ? 66.181 16.235 -75.498 1.00 79.00 164 ILE A CA 1
ATOM 1354 C C . ILE A 1 164 ? 66.985 14.956 -75.198 1.00 79.00 164 ILE A C 1
ATOM 1356 O O . ILE A 1 164 ? 68.176 14.871 -75.499 1.00 79.00 164 ILE A O 1
ATOM 1360 N N . GLN A 1 165 ? 66.347 13.931 -74.625 1.00 82.75 165 GLN A N 1
ATOM 1361 C CA . GLN A 1 165 ? 67.005 12.653 -74.353 1.00 82.75 165 GLN A CA 1
ATOM 1362 C C . GLN A 1 165 ? 67.268 11.866 -75.642 1.00 82.75 165 GLN A C 1
ATOM 1364 O O . GLN A 1 165 ? 68.297 11.198 -75.738 1.00 82.75 165 GLN A O 1
ATOM 1369 N N . ILE A 1 166 ? 66.380 11.956 -76.640 1.00 84.12 166 ILE A N 1
ATOM 1370 C CA . ILE A 1 166 ? 66.600 11.352 -77.964 1.00 84.12 166 ILE A CA 1
ATOM 1371 C C . ILE A 1 166 ? 67.807 12.005 -78.646 1.00 84.12 166 ILE A C 1
ATOM 1373 O O . ILE A 1 166 ? 68.687 11.291 -79.127 1.00 84.12 166 ILE A O 1
ATOM 1377 N N . ASP A 1 167 ? 67.884 13.335 -78.644 1.00 86.38 167 ASP A N 1
ATOM 1378 C CA . ASP A 1 167 ? 68.962 14.078 -79.303 1.00 86.38 167 ASP A CA 1
ATOM 1379 C C . ASP A 1 167 ? 70.324 13.731 -78.687 1.00 86.38 167 ASP A C 1
ATOM 1381 O O . ASP A 1 167 ? 71.279 13.428 -79.407 1.00 86.38 167 ASP A O 1
ATOM 1385 N N . LYS A 1 168 ? 70.383 13.630 -77.352 1.00 89.56 168 LYS A N 1
ATOM 1386 C CA . LYS A 1 168 ? 71.579 13.182 -76.627 1.00 89.56 168 LYS A CA 1
ATOM 1387 C C . LYS A 1 168 ? 71.996 11.755 -77.005 1.00 89.56 168 LYS A C 1
ATOM 1389 O O . LYS A 1 168 ? 73.180 11.488 -77.185 1.00 89.56 168 LYS A O 1
ATOM 1394 N N . ILE A 1 169 ? 71.046 10.826 -77.153 1.00 89.69 169 ILE A N 1
ATOM 1395 C CA . ILE A 1 169 ? 71.333 9.444 -77.587 1.00 89.69 169 ILE A CA 1
ATOM 1396 C C . ILE A 1 169 ? 71.950 9.427 -78.992 1.00 89.69 169 ILE A C 1
ATOM 1398 O O . ILE A 1 169 ? 72.885 8.664 -79.242 1.00 89.69 169 ILE A O 1
ATOM 1402 N N . LEU A 1 170 ? 71.440 10.257 -79.905 1.00 89.75 170 LEU A N 1
ATOM 1403 C CA . LEU A 1 170 ? 71.936 10.343 -81.279 1.00 89.75 170 LEU A CA 1
ATOM 1404 C C . LEU A 1 170 ? 73.323 10.987 -81.352 1.00 89.75 170 LEU A C 1
ATOM 1406 O O . LEU A 1 170 ? 74.164 10.522 -82.119 1.00 89.75 170 LEU A O 1
ATOM 1410 N N . GLU A 1 171 ? 73.587 12.016 -80.547 1.00 90.75 171 GLU A N 1
ATOM 1411 C CA . GLU A 1 171 ? 74.909 12.639 -80.450 1.00 90.75 171 GLU A CA 1
ATOM 1412 C C . GLU A 1 171 ? 75.959 11.653 -79.925 1.00 90.75 171 GLU A C 1
ATOM 1414 O O . GLU A 1 171 ? 77.000 11.465 -80.554 1.00 90.75 171 GLU A O 1
ATOM 1419 N N . LEU A 1 172 ? 75.655 10.941 -78.835 1.00 91.88 172 LEU A N 1
ATOM 1420 C CA . LEU A 1 172 ? 76.551 9.922 -78.283 1.00 91.88 172 LEU A CA 1
ATOM 1421 C C . LEU A 1 172 ? 76.792 8.777 -79.277 1.00 91.88 172 LEU A C 1
ATOM 1423 O O . LEU A 1 172 ? 77.895 8.239 -79.351 1.00 91.88 172 LEU A O 1
ATOM 1427 N N . HIS A 1 173 ? 75.788 8.420 -80.083 1.00 90.06 173 HIS A N 1
ATOM 1428 C CA . HIS A 1 173 ? 75.976 7.437 -81.146 1.00 90.06 173 HIS A CA 1
ATOM 1429 C C . HIS A 1 173 ? 76.901 7.947 -82.261 1.00 90.06 173 HIS A C 1
ATOM 1431 O O . HIS A 1 173 ? 77.740 7.178 -82.731 1.00 90.06 173 HIS A O 1
ATOM 1437 N N . LYS A 1 174 ? 76.802 9.225 -82.658 1.00 90.25 174 LYS A N 1
ATOM 1438 C CA . LYS A 1 174 ? 77.730 9.840 -83.629 1.00 90.25 174 LYS A CA 1
ATOM 1439 C C . LYS A 1 174 ? 79.181 9.838 -83.137 1.00 90.25 174 LYS A C 1
ATOM 1441 O O . LYS A 1 174 ? 80.086 9.790 -83.957 1.00 90.25 174 LYS A O 1
ATOM 1446 N N . GLN A 1 175 ? 79.397 9.844 -81.822 1.00 90.31 175 GLN A N 1
ATOM 1447 C CA . GLN A 1 175 ? 80.714 9.692 -81.188 1.00 90.31 175 GLN A CA 1
ATOM 1448 C C . GLN A 1 175 ? 81.195 8.225 -81.109 1.00 90.31 175 GLN A C 1
ATOM 1450 O O . GLN A 1 175 ? 82.137 7.925 -80.381 1.00 90.31 175 GLN A O 1
ATOM 1455 N N . GLU A 1 176 ? 80.532 7.299 -81.811 1.00 90.06 176 GLU A N 1
ATOM 1456 C CA . GLU A 1 176 ? 80.853 5.863 -81.875 1.00 90.06 176 GLU A CA 1
ATOM 1457 C C . GLU A 1 176 ? 80.828 5.125 -80.521 1.00 90.06 176 GLU A C 1
ATOM 1459 O O . GLU A 1 176 ? 81.390 4.037 -80.360 1.00 90.06 176 GLU A O 1
ATOM 1464 N N . LEU A 1 177 ? 80.115 5.665 -79.526 1.00 90.25 177 LEU A N 1
ATOM 1465 C CA . LEU A 1 177 ? 79.896 4.963 -78.264 1.00 90.25 177 LEU A CA 1
ATOM 1466 C C . LEU A 1 177 ? 79.022 3.719 -78.475 1.00 90.25 177 LEU A C 1
ATOM 1468 O O . LEU A 1 177 ? 78.052 3.711 -79.234 1.00 90.25 177 LEU A O 1
ATOM 1472 N N . SER A 1 178 ? 79.335 2.644 -77.747 1.00 92.31 178 SER A N 1
ATOM 1473 C CA . SER A 1 178 ? 78.543 1.415 -77.814 1.00 92.31 178 SER A CA 1
ATOM 1474 C C . SER A 1 178 ? 77.164 1.604 -77.170 1.00 92.31 178 SER A C 1
ATOM 1476 O O . SER A 1 178 ? 77.018 2.307 -76.169 1.00 92.31 178 SER A O 1
ATOM 1478 N N . TYR A 1 179 ? 76.146 0.899 -77.676 1.00 92.00 179 TYR A N 1
ATOM 1479 C CA . TYR A 1 179 ? 74.770 0.989 -77.160 1.00 92.00 179 TYR A CA 1
ATOM 1480 C C . TYR A 1 179 ? 74.643 0.724 -75.649 1.00 92.00 179 TYR A C 1
ATOM 1482 O O . TYR A 1 179 ? 73.714 1.224 -75.021 1.00 92.00 179 TYR A O 1
ATOM 1490 N N . SER A 1 180 ? 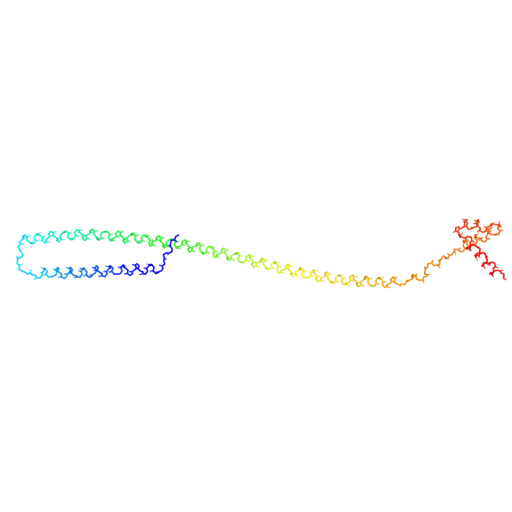75.557 -0.067 -75.069 1.00 90.50 180 SER A N 1
ATOM 1491 C CA . SER A 1 180 ? 75.587 -0.315 -73.621 1.00 90.50 180 SER A CA 1
ATOM 1492 C C . SER A 1 180 ? 76.005 0.939 -72.856 1.00 90.50 180 SER A C 1
ATOM 1494 O O . SER A 1 180 ? 75.296 1.353 -71.945 1.00 90.50 180 SER A O 1
ATOM 1496 N N . LYS A 1 181 ? 77.094 1.593 -73.290 1.00 90.38 181 LYS A N 1
ATOM 1497 C CA . LYS A 1 181 ? 77.601 2.825 -72.668 1.00 90.38 181 LYS A CA 1
ATOM 1498 C C . LYS A 1 181 ? 76.614 3.982 -72.805 1.00 90.38 181 LYS A C 1
ATOM 1500 O O . LYS A 1 181 ? 76.424 4.740 -71.862 1.00 90.38 181 LYS A O 1
ATOM 1505 N N . ILE A 1 182 ? 75.948 4.090 -73.957 1.00 92.25 182 ILE A N 1
ATOM 1506 C CA . ILE A 1 182 ? 74.896 5.094 -74.169 1.00 92.25 182 ILE A CA 1
ATOM 1507 C C . ILE A 1 182 ? 73.738 4.854 -73.194 1.00 92.25 182 ILE A C 1
ATOM 1509 O O . ILE A 1 182 ? 73.299 5.784 -72.523 1.00 92.25 182 ILE A O 1
ATOM 1513 N N . GLY A 1 183 ? 73.270 3.606 -73.077 1.00 89.50 183 GLY A N 1
ATOM 1514 C CA . GLY A 1 183 ? 72.194 3.236 -72.156 1.00 89.50 183 GLY A CA 1
ATOM 1515 C C . GLY A 1 183 ? 72.509 3.559 -70.696 1.00 89.50 183 GLY A C 1
ATOM 1516 O O . GLY A 1 183 ? 71.665 4.128 -70.008 1.00 89.50 183 GLY A O 1
ATOM 1517 N N . GLU A 1 184 ? 73.738 3.280 -70.254 1.00 89.88 184 GLU A N 1
ATOM 1518 C CA . GLU A 1 184 ? 74.223 3.646 -68.917 1.00 89.88 184 GLU A CA 1
ATOM 1519 C C . GLU A 1 184 ? 74.194 5.165 -68.688 1.00 89.88 184 GLU A C 1
ATOM 1521 O O . GLU A 1 184 ? 73.724 5.617 -67.647 1.00 89.88 184 GLU A O 1
ATOM 1526 N N . GLN A 1 185 ? 74.619 5.968 -69.670 1.00 86.19 185 GLN A N 1
ATOM 1527 C CA . GLN A 1 185 ? 74.657 7.431 -69.544 1.00 86.19 185 GLN A CA 1
ATOM 1528 C C . GLN A 1 185 ? 73.280 8.103 -69.556 1.00 86.19 185 GLN A C 1
ATOM 1530 O O . GLN A 1 185 ? 73.119 9.177 -68.974 1.00 86.19 185 GLN A O 1
ATOM 1535 N N . VAL A 1 186 ? 72.300 7.516 -70.245 1.00 87.44 186 VAL A N 1
ATOM 1536 C CA . VAL A 1 186 ? 70.950 8.093 -70.372 1.00 87.44 186 VAL A CA 1
ATOM 1537 C C . VAL A 1 186 ? 69.904 7.397 -69.500 1.00 87.44 186 VAL A C 1
ATOM 1539 O O . VAL A 1 186 ? 68.740 7.785 -69.519 1.00 87.44 186 VAL A O 1
ATOM 1542 N N . GLY A 1 187 ? 70.299 6.378 -68.731 1.00 85.94 187 GLY A N 1
ATOM 1543 C CA . GLY A 1 187 ? 69.403 5.631 -67.847 1.00 85.94 187 GLY A CA 1
ATOM 1544 C C . GLY A 1 187 ? 68.401 4.737 -68.587 1.00 85.94 187 GLY A C 1
ATOM 1545 O O . GLY A 1 187 ? 67.297 4.510 -68.096 1.00 85.94 187 GLY A O 1
ATOM 1546 N N . LEU A 1 188 ? 68.756 4.234 -69.775 1.00 87.19 188 LEU A N 1
ATOM 1547 C CA . LEU A 1 188 ? 67.884 3.406 -70.616 1.00 87.19 188 LEU A CA 1
ATOM 1548 C C . LEU A 1 188 ? 68.498 2.035 -70.899 1.00 87.19 188 LEU A C 1
ATOM 1550 O O . LEU A 1 188 ? 69.708 1.873 -71.022 1.00 87.19 188 LEU A O 1
ATOM 1554 N N . SER A 1 189 ? 67.645 1.026 -71.093 1.00 90.31 189 SER A N 1
ATOM 1555 C CA . SER A 1 189 ? 68.126 -0.302 -71.493 1.00 90.31 189 SER A CA 1
ATOM 1556 C C . SER A 1 189 ? 68.765 -0.279 -72.891 1.00 90.31 189 SER A C 1
ATOM 1558 O O . SER A 1 189 ? 68.251 0.362 -73.813 1.00 90.31 189 SER A O 1
ATOM 1560 N N . LYS A 1 190 ? 69.834 -1.064 -73.084 1.00 89.69 190 LYS A N 1
ATOM 1561 C CA . LYS A 1 190 ? 70.528 -1.254 -74.376 1.00 89.69 190 LYS A CA 1
ATOM 1562 C C . LYS A 1 190 ? 69.561 -1.535 -75.535 1.00 89.69 190 LYS A C 1
ATOM 1564 O O . LYS A 1 190 ? 69.675 -0.953 -76.613 1.00 89.69 190 LYS A O 1
ATOM 1569 N N . SER A 1 191 ? 68.583 -2.411 -75.305 1.00 88.12 191 SER A N 1
ATOM 1570 C CA . SER A 1 191 ? 67.578 -2.795 -76.305 1.00 88.12 191 SER A CA 1
ATOM 1571 C C . SER A 1 191 ? 66.646 -1.643 -76.683 1.00 88.12 191 SER A C 1
ATOM 1573 O O . SER A 1 191 ? 66.162 -1.587 -77.813 1.00 88.12 191 SER A O 1
ATOM 1575 N N . TYR A 1 192 ? 66.378 -0.726 -75.751 1.00 88.25 192 TYR A N 1
ATOM 1576 C CA . TYR A 1 192 ? 65.560 0.454 -76.009 1.00 88.25 192 TYR A CA 1
ATOM 1577 C C . TYR A 1 192 ? 66.341 1.518 -76.790 1.00 88.25 192 TYR A C 1
ATOM 1579 O O . TYR A 1 192 ? 65.831 2.024 -77.786 1.00 88.25 192 TYR A O 1
ATOM 1587 N N . VAL A 1 193 ? 67.608 1.755 -76.433 1.00 88.25 193 VAL A N 1
ATOM 1588 C CA . VAL A 1 193 ? 68.528 2.637 -77.179 1.00 88.25 193 VAL A CA 1
ATOM 1589 C C . VAL A 1 193 ? 68.662 2.195 -78.640 1.00 88.25 193 VAL A C 1
ATOM 1591 O O . VAL A 1 193 ? 68.478 3.001 -79.551 1.00 88.25 193 VAL A O 1
ATOM 1594 N N . PHE A 1 194 ? 68.883 0.898 -78.882 1.00 90.56 194 PHE A N 1
ATOM 1595 C CA . PHE A 1 194 ? 68.951 0.345 -80.239 1.00 90.56 194 PHE A CA 1
ATOM 1596 C C . PHE A 1 194 ? 67.671 0.613 -81.049 1.00 90.56 194 PHE A C 1
ATOM 1598 O O . PHE A 1 194 ? 67.740 1.003 -82.215 1.00 90.56 194 PHE A O 1
ATOM 1605 N N . LYS A 1 195 ? 66.490 0.438 -80.436 1.00 88.44 195 LYS A N 1
ATOM 1606 C CA . LYS A 1 195 ? 65.201 0.712 -81.093 1.00 88.44 195 LYS A CA 1
ATOM 1607 C C . LYS A 1 195 ? 65.053 2.184 -81.476 1.00 88.44 195 LYS A C 1
ATOM 1609 O O . LYS A 1 195 ? 64.549 2.455 -82.562 1.00 88.44 195 LYS A O 1
ATOM 1614 N N . LEU A 1 196 ? 65.479 3.109 -80.614 1.00 88.50 196 LEU A N 1
ATOM 1615 C CA . LEU A 1 196 ? 65.394 4.551 -80.869 1.00 88.50 196 LEU A CA 1
ATOM 1616 C C . LEU A 1 196 ? 66.284 4.971 -82.042 1.00 88.50 196 LEU A C 1
ATOM 1618 O O . LEU A 1 196 ? 65.801 5.613 -82.971 1.00 88.50 196 LEU A O 1
ATOM 1622 N N . ILE A 1 197 ? 67.541 4.527 -82.043 1.00 87.94 197 ILE A N 1
ATOM 1623 C CA . ILE A 1 197 ? 68.500 4.807 -83.119 1.00 87.94 197 ILE A CA 1
ATOM 1624 C C . ILE A 1 197 ? 68.017 4.219 -84.447 1.00 87.94 197 ILE A C 1
ATOM 1626 O O . ILE A 1 197 ? 67.960 4.918 -85.456 1.00 87.94 197 ILE A O 1
ATOM 1630 N N . LYS A 1 198 ? 67.599 2.945 -84.444 1.00 89.44 198 LYS A N 1
ATOM 1631 C CA . LYS A 1 198 ? 67.086 2.282 -85.649 1.00 89.44 198 LYS A CA 1
ATOM 1632 C C . LYS A 1 198 ? 65.856 2.999 -86.205 1.00 89.44 198 LYS A C 1
ATOM 1634 O O . LYS A 1 198 ? 65.749 3.181 -87.413 1.00 89.44 198 LYS A O 1
ATOM 1639 N N . LYS A 1 199 ? 64.931 3.414 -85.333 1.00 86.00 199 LYS A N 1
ATOM 1640 C CA . LYS A 1 199 ? 63.737 4.165 -85.732 1.00 86.00 199 LYS A CA 1
ATOM 1641 C C . LYS A 1 199 ? 64.118 5.500 -86.372 1.00 86.00 199 LYS A C 1
ATOM 1643 O O . LYS A 1 199 ? 63.586 5.813 -87.428 1.00 86.00 199 LYS A O 1
ATOM 1648 N N . HIS A 1 200 ? 65.050 6.245 -85.781 1.00 83.62 200 HIS A N 1
ATOM 1649 C CA . HIS A 1 200 ? 65.509 7.524 -86.321 1.00 83.62 200 HIS A CA 1
ATOM 1650 C C . HIS A 1 200 ? 66.176 7.370 -87.699 1.00 83.62 200 HIS A C 1
ATOM 1652 O O . HIS A 1 200 ? 65.803 8.067 -88.637 1.00 83.62 200 HIS A O 1
ATOM 1658 N N . ASN A 1 201 ? 67.081 6.401 -87.863 1.00 82.19 201 ASN A N 1
ATOM 1659 C CA . ASN A 1 201 ? 67.761 6.167 -89.144 1.00 82.19 201 ASN A CA 1
ATOM 1660 C C . ASN A 1 201 ? 66.802 5.702 -90.250 1.00 82.19 201 ASN A C 1
ATOM 1662 O O . ASN A 1 201 ? 66.969 6.082 -91.400 1.00 82.19 201 ASN A O 1
ATOM 1666 N N . ASN A 1 202 ? 65.768 4.930 -89.904 1.00 77.38 202 ASN A N 1
ATOM 1667 C CA . ASN A 1 202 ? 64.726 4.530 -90.852 1.00 77.38 202 ASN A CA 1
ATOM 1668 C C . ASN A 1 202 ? 63.751 5.662 -91.218 1.00 77.38 202 ASN A C 1
ATOM 1670 O O . ASN A 1 202 ? 62.971 5.485 -92.142 1.00 77.38 202 ASN A O 1
ATOM 1674 N N . THR A 1 203 ? 63.728 6.766 -90.464 1.00 70.19 203 THR A N 1
ATOM 1675 C CA . THR A 1 203 ? 62.833 7.910 -90.726 1.00 70.19 203 THR A CA 1
ATOM 1676 C C . THR A 1 203 ? 63.545 9.023 -91.510 1.00 70.19 203 THR A C 1
ATOM 1678 O O . THR A 1 203 ? 62.878 9.852 -92.115 1.00 70.19 203 THR A O 1
ATOM 1681 N N . ASN A 1 204 ? 64.885 9.035 -91.514 1.00 58.81 204 ASN A N 1
ATOM 1682 C CA . ASN A 1 204 ? 65.724 10.011 -92.228 1.00 58.81 204 ASN A CA 1
ATOM 1683 C C . ASN A 1 204 ? 66.406 9.439 -93.492 1.00 58.81 204 ASN A C 1
ATOM 1685 O O . ASN A 1 204 ? 67.292 10.091 -94.040 1.00 58.81 204 ASN A O 1
ATOM 1689 N N . ASN A 1 205 ? 66.007 8.238 -93.926 1.00 47.41 205 ASN A N 1
ATOM 1690 C CA . ASN A 1 205 ? 66.322 7.633 -95.228 1.00 47.41 205 ASN A CA 1
ATOM 1691 C C . ASN A 1 205 ? 65.044 7.566 -96.062 1.00 47.41 205 ASN A C 1
ATOM 1693 O O . ASN A 1 205 ? 65.146 7.731 -97.294 1.00 47.41 205 ASN A O 1
#

Foldseek 3Di:
DPDCDPVNVVVVVVVVVVVVVVVVVVVVVVVVVVVVVVPDPPDDDVVNVVVVVVVVVVVVVVVVVVVVVVVVVVVVVVVVVVVVVVVVVVVVVVVVVVVVVVVVVVVVVVVVVVVVVVVVVVVVVVVVVVVVVVVVVVVVVVVVVVVVPPDPVDPPDDPPPDVVLLVQLVVVVVVVDQLPVSCVVSVHDSVVSVVSVVVVVVVVD

InterPro domains:
  IPR036388 Winged helix-like DNA-binding domain superfamily [G3DSA:1.10.10.10] (156-205)

Radius of gyration: 65.55 Å; chains: 1; bounding box: 132×31×164 Å

Organism: NCBI:txid1121316

Secondary structure (DSSP, 8-state):
-----HHHHHHHHHHHHHHHHHHHHHHHHHHHHHHHHTT--S---HHHHHHHHHHHHHHHHHHHHHHHHHHHHHHHHHHHHHHHHHHHHHHHHHHHHHHHHHHHHHHHHHHHHHHHHHHHHHHHHHHHHHHHHHHHHHHHHHHHHHHTTSSTTTTT------HHHHHHHHHHHHTT--HHHHHHHHT--HHHHHHHHHHHHHH--

pLDDT: mean 79.82, std 11.74, range [45.91, 94.06]

Sequence (205 aa):
MAKVTKAVLEEEINHLQNIIELQTNENIALQKEKDLILGDKDTVPKAEFDEVVKELENIRIQYDILKNQHEAQIEKLENKVKAYKDGDKYFIKRIDFIIEQNKALAHSIEIKNRELQEWEDMYRELKEKITELRADNIALIKKETVVKKHNERGAGRKSSIEQIQIDKILELHKQELSYSKIGEQVGLSKSYVFKLIKKHNNTNN